Protein AF-A0A343TMR6-F1 (afdb_monomer_lite)

Foldseek 3Di:
DDDPPDDPPDDFWKWKFFAAVPDTDTDDPDDPDPDDDDDPHDDDPPFFAQKWKAKDKDQDLVVLPDPDDPVRTDRGFKMKIKHFQDDAFRWIKMKMKMAGAPFFWWKKKAKDKDQCVVDVQQQQKWKWKFKDFQPDRDPDPPTHTPDTHTSVVVNVVRNLIATPLFAWQAKWFADLVVRWIWGDDPPDTPGQPDVQRKDWGDPPPADIWIKTKPPFDADPSSFTFWIKMATPDDFAFQKKKWWFDQDPPGIDIDIDGDQKGDRIDGTDGADADPPDGGHGGTRMMITIGRGDTGHGNMMMMMMIITGHNDDPPVCSRGMMMMMIGMTTGGPVPDPINHNPND

InterPro domains:
  IPR006311 Twin-arginine translocation pathway, signal sequence [PS51318] (1-31)

Sequence (342 aa):
MSDKGYSRRQILGAIAGVGVTGVTAGFATRAYFHDREIFTGNRFQAGALSLELAGAGVEDEDSVTDFPTESDFENGDTVSVTFPELEPGDEGVFSTAYRLCENPGRVWVRTHLIGAEETELENYLDVRFASRPDCEPRPEGEKDILFEGTLGDFHGTYSGGKLLECRYLGKIEHDEDTGEFYFDDEDEGAVTSQDPPVFEFTPDGEDSVTIELTNVKTNDDREVIEFDYEVTDGPGVCEVTTVGGGDPPGPKRKYYVYEGCRSVDYGLTPPDHDKTDGVYGLSHVEFYACGGCHGCPPGCLDLEWVFDDDPPEELLDDTLELQLEFRAIQCRHQTEPNNPWS

Organism: NCBI:txid2055893

pLDDT: mean 75.55, std 18.07, range [28.02, 97.19]

Structure (mmCIF, N/CA/C/O backbone):
data_AF-A0A343TMR6-F1
#
_entry.id   AF-A0A343TMR6-F1
#
loop_
_atom_site.group_PDB
_atom_site.id
_atom_site.type_symbol
_atom_site.label_atom_id
_atom_site.label_alt_id
_atom_site.label_comp_id
_atom_site.label_asym_id
_atom_site.label_entity_id
_atom_site.label_seq_id
_atom_site.pdbx_PDB_ins_code
_atom_site.Cartn_x
_atom_site.Cartn_y
_atom_site.Cartn_z
_atom_site.occupancy
_atom_site.B_iso_or_equiv
_atom_site.auth_seq_id
_atom_site.auth_comp_id
_atom_site.auth_asym_id
_atom_site.auth_atom_id
_atom_site.pdbx_PDB_model_num
ATOM 1 N N . MET A 1 1 ? -38.681 30.963 21.865 1.00 32.19 1 MET A N 1
ATOM 2 C CA . MET A 1 1 ? -37.397 30.533 22.451 1.00 32.19 1 MET A CA 1
ATOM 3 C C . MET A 1 1 ? -37.542 29.049 22.706 1.00 32.19 1 MET A C 1
ATOM 5 O O . MET A 1 1 ? -38.066 28.680 23.744 1.00 32.19 1 MET A O 1
ATOM 9 N N . SER A 1 2 ? -37.255 28.236 21.687 1.00 33.91 2 SER A N 1
ATOM 10 C CA . SER A 1 2 ? -37.176 26.784 21.846 1.00 33.91 2 SER A CA 1
ATOM 11 C C . SER A 1 2 ? -35.837 26.467 22.485 1.00 33.91 2 SER A C 1
ATOM 13 O O . SER A 1 2 ? -34.816 26.984 22.025 1.00 33.91 2 SER A O 1
ATOM 15 N N . ASP A 1 3 ? -35.872 25.660 23.539 1.00 32.12 3 ASP A N 1
ATOM 16 C CA . ASP A 1 3 ? -34.705 24.984 24.091 1.00 32.12 3 ASP A CA 1
ATOM 17 C C . ASP A 1 3 ? -33.926 24.324 22.951 1.00 32.12 3 ASP A C 1
ATOM 19 O O . ASP A 1 3 ? -34.441 23.446 22.256 1.00 32.12 3 ASP A O 1
ATOM 23 N N . LYS A 1 4 ? -32.678 24.755 22.753 1.00 36.03 4 LYS A N 1
ATOM 24 C CA . LYS A 1 4 ? -31.677 23.916 22.106 1.00 36.03 4 LYS A CA 1
ATOM 25 C C . LYS A 1 4 ? -31.340 22.840 23.130 1.00 36.03 4 LYS A C 1
ATOM 27 O O . LYS A 1 4 ? -30.595 23.102 24.072 1.00 36.03 4 LYS A O 1
ATOM 32 N N . GLY A 1 5 ? -31.958 21.672 22.984 1.00 28.02 5 GLY A N 1
ATOM 33 C CA . GLY A 1 5 ? -31.521 20.473 23.680 1.00 28.02 5 GLY A CA 1
ATOM 34 C C . GLY A 1 5 ? -30.059 20.242 23.322 1.00 28.02 5 GLY A C 1
ATOM 35 O O . GLY A 1 5 ? -29.729 20.033 22.159 1.00 28.02 5 GLY A O 1
ATOM 36 N N . TYR A 1 6 ? -29.181 20.376 24.307 1.00 33.84 6 TYR A N 1
ATOM 37 C CA . TYR A 1 6 ? -27.797 19.957 24.187 1.00 33.84 6 TYR A CA 1
ATOM 38 C C . TYR A 1 6 ? -27.807 18.438 23.991 1.00 33.84 6 TYR A C 1
ATOM 40 O O . TYR A 1 6 ? -28.157 17.709 24.922 1.00 33.84 6 TYR A O 1
ATOM 48 N N . SER A 1 7 ? -27.498 17.981 22.772 1.00 36.06 7 SER A N 1
ATOM 49 C CA . SER A 1 7 ? -27.216 16.569 22.523 1.00 36.06 7 SER A CA 1
ATOM 50 C C . SER A 1 7 ? -25.996 16.172 23.347 1.00 36.06 7 SER A C 1
ATOM 52 O O . SER A 1 7 ? -25.040 16.941 23.496 1.00 36.06 7 SER A O 1
ATOM 54 N N . ARG A 1 8 ? -26.072 14.990 23.944 1.00 34.03 8 ARG A N 1
ATOM 55 C CA . ARG A 1 8 ? -24.996 14.376 24.705 1.00 34.03 8 ARG A CA 1
ATOM 56 C C . ARG A 1 8 ? -23.976 13.862 23.691 1.00 34.03 8 ARG A C 1
ATOM 58 O O . ARG A 1 8 ? -24.078 12.718 23.293 1.00 34.03 8 ARG A O 1
ATOM 65 N N . ARG A 1 9 ? -23.012 14.688 23.276 1.00 43.28 9 ARG A N 1
ATOM 66 C CA . ARG A 1 9 ? -21.801 14.174 22.616 1.00 43.28 9 ARG A CA 1
ATOM 67 C C . ARG A 1 9 ? -21.020 13.375 23.654 1.00 43.28 9 ARG A C 1
ATOM 69 O O . ARG A 1 9 ? -20.301 13.946 24.474 1.00 43.28 9 ARG A O 1
ATOM 76 N N . GLN A 1 10 ? -21.309 12.082 23.715 1.00 36.88 10 GLN A N 1
ATOM 77 C CA . GLN A 1 10 ? -20.518 11.094 24.422 1.00 36.88 10 GLN A CA 1
ATOM 78 C C . GLN A 1 10 ? -19.657 10.417 23.362 1.00 36.88 10 GLN A C 1
ATOM 80 O O . GLN A 1 10 ? -20.176 9.916 22.382 1.00 36.88 10 GLN A O 1
ATOM 85 N N . ILE A 1 11 ? -18.353 10.504 23.590 1.00 40.31 11 ILE A N 1
ATOM 86 C CA . ILE A 1 11 ? -17.248 9.874 22.872 1.00 40.31 11 ILE A CA 1
ATOM 87 C C . ILE A 1 11 ? -17.615 8.454 22.411 1.00 40.31 11 ILE A C 1
ATOM 89 O O . ILE A 1 11 ? -17.791 7.581 23.264 1.00 40.31 11 ILE A O 1
ATOM 93 N N . LEU A 1 12 ? -17.663 8.242 21.098 1.00 47.50 12 LEU A N 1
ATOM 94 C CA . LEU A 1 12 ? -17.618 6.944 20.428 1.00 47.50 12 LEU A CA 1
ATOM 95 C C . LEU A 1 12 ? -16.676 7.124 19.236 1.00 47.50 12 LEU A C 1
ATOM 97 O O . LEU A 1 12 ? -16.988 7.805 18.274 1.00 47.50 12 LEU A O 1
ATOM 101 N N . GLY A 1 13 ? -15.453 6.632 19.384 1.00 50.34 13 GLY A N 1
ATOM 102 C CA . GLY A 1 13 ? -14.424 6.655 18.352 1.00 50.34 13 GLY A CA 1
ATOM 103 C C . GLY A 1 13 ? -13.716 5.313 18.395 1.00 50.34 13 GLY A C 1
ATOM 104 O O . GLY A 1 13 ? -13.587 4.729 19.479 1.00 50.34 13 GLY A O 1
ATOM 105 N N . ALA A 1 14 ? -13.320 4.809 17.228 1.00 49.97 14 ALA A N 1
ATOM 106 C CA . ALA A 1 14 ? -12.788 3.465 17.071 1.00 49.97 14 ALA A CA 1
ATOM 107 C C . ALA A 1 14 ? -11.724 3.115 18.134 1.00 49.97 14 ALA A C 1
ATOM 109 O O . ALA A 1 14 ? -10.829 3.909 18.441 1.00 49.97 14 ALA A O 1
ATOM 110 N N . ILE A 1 15 ? -11.839 1.926 18.734 1.00 62.25 15 ILE A N 1
ATOM 111 C CA . ILE A 1 15 ? -10.938 1.472 19.803 1.00 62.25 15 ILE A CA 1
ATOM 112 C C . ILE A 1 15 ? -9.792 0.691 19.180 1.00 62.25 15 ILE A C 1
ATOM 114 O O . ILE A 1 15 ? -10.033 -0.276 18.461 1.00 62.25 15 ILE A O 1
ATOM 118 N N . ALA A 1 16 ? -8.557 1.067 19.518 1.00 61.06 16 ALA A N 1
ATOM 119 C CA . ALA A 1 16 ? -7.367 0.383 19.042 1.00 61.06 16 ALA A CA 1
ATOM 120 C C . ALA A 1 16 ? -6.672 -0.477 20.109 1.00 61.06 16 ALA A C 1
ATOM 122 O O . ALA A 1 16 ? -6.691 -0.165 21.305 1.00 61.06 16 ALA A O 1
ATOM 123 N N . GLY A 1 17 ? -6.014 -1.549 19.672 1.00 64.62 17 GLY A N 1
ATOM 124 C CA . GLY A 1 17 ? -5.153 -2.381 20.515 1.00 64.62 17 GLY A CA 1
ATOM 125 C C . GLY A 1 17 ? -4.048 -3.066 19.717 1.00 64.62 17 GLY A C 1
ATOM 126 O O . GLY A 1 17 ? -4.233 -3.369 18.542 1.00 64.62 17 GLY A O 1
ATOM 127 N N . VAL A 1 18 ? -2.909 -3.326 20.363 1.00 63.00 18 VAL A N 1
ATOM 128 C CA . VAL A 1 18 ? -1.780 -4.088 19.802 1.00 63.00 18 VAL A CA 1
ATOM 129 C C . VAL A 1 18 ? -1.741 -5.462 20.474 1.00 63.00 18 VAL A C 1
ATOM 131 O O . VAL A 1 18 ? -2.013 -5.596 21.667 1.00 63.00 18 VAL A O 1
ATOM 134 N N . GLY A 1 19 ? -1.432 -6.511 19.719 1.00 65.81 19 GLY A N 1
ATOM 135 C CA . GLY A 1 19 ? -1.409 -7.870 20.242 1.00 65.81 19 GLY A CA 1
ATOM 136 C C . GLY A 1 19 ? -0.646 -8.863 19.376 1.00 65.81 19 GLY A C 1
ATOM 137 O O . GLY A 1 19 ? 0.101 -8.503 18.465 1.00 65.81 19 GLY A O 1
ATOM 138 N N . VAL A 1 20 ? -0.844 -10.138 19.706 1.00 63.00 20 VAL A N 1
ATOM 139 C CA . VAL A 1 20 ? -0.352 -11.288 18.937 1.00 63.00 20 VAL A CA 1
ATOM 140 C C . VAL A 1 20 ? -1.558 -11.960 18.295 1.00 63.00 20 VAL A C 1
ATOM 142 O O . VAL A 1 20 ? -2.606 -12.031 18.933 1.00 63.00 20 VAL A O 1
ATOM 145 N N . THR A 1 21 ? -1.418 -12.498 17.086 1.00 62.72 21 THR A N 1
ATOM 146 C CA . THR A 1 21 ? -2.483 -13.162 16.317 1.00 62.72 21 THR A CA 1
ATOM 147 C C . THR A 1 21 ? -3.436 -13.984 17.213 1.00 62.72 21 THR A C 1
ATOM 149 O O . THR A 1 21 ? -3.052 -15.007 17.791 1.00 62.72 21 THR A O 1
ATOM 152 N N . GLY A 1 22 ? -4.694 -13.537 17.333 1.00 48.44 22 GLY A N 1
ATOM 153 C CA . GLY A 1 22 ? -5.757 -14.184 18.122 1.00 48.44 22 GLY A CA 1
ATOM 154 C C . GLY A 1 22 ? -5.859 -13.793 19.608 1.00 48.44 22 GLY A C 1
ATOM 155 O O . GLY A 1 22 ? -6.740 -14.304 20.300 1.00 48.44 22 GLY A O 1
ATOM 156 N N . VAL A 1 23 ? -4.993 -12.908 20.112 1.00 52.94 23 VAL A N 1
ATOM 157 C CA . VAL A 1 23 ? -5.057 -12.313 21.458 1.00 52.94 23 VAL A CA 1
ATOM 158 C C . VAL A 1 23 ? -4.772 -10.813 21.362 1.00 52.94 23 VAL A C 1
ATOM 160 O O . VAL A 1 23 ? -3.624 -10.393 21.217 1.00 52.94 23 VAL A O 1
ATOM 163 N N . THR A 1 24 ? -5.819 -10.003 21.492 1.00 47.84 24 THR A N 1
ATOM 164 C CA . THR A 1 24 ? -5.743 -8.539 21.500 1.00 47.84 24 THR A CA 1
ATOM 165 C C . THR A 1 24 ? -5.814 -8.035 22.945 1.00 47.84 24 THR A C 1
ATOM 167 O O . THR A 1 24 ? -6.766 -8.317 23.676 1.00 47.84 24 THR A O 1
ATOM 170 N N . ALA A 1 25 ? -4.776 -7.331 23.401 1.00 49.81 25 ALA A N 1
ATOM 171 C CA . ALA A 1 25 ? -4.785 -6.630 24.683 1.00 49.81 25 ALA A CA 1
ATOM 172 C C . ALA A 1 25 ? -5.156 -5.166 24.399 1.00 49.81 25 ALA A C 1
ATOM 174 O O . ALA A 1 25 ? -4.381 -4.425 23.806 1.00 49.81 25 ALA A O 1
ATOM 175 N N . GLY A 1 26 ? -6.390 -4.765 24.711 1.00 41.44 26 GLY A N 1
ATOM 176 C CA . GLY A 1 26 ? -6.894 -3.441 24.321 1.00 41.44 26 GLY A CA 1
ATOM 177 C C . GLY A 1 26 ? -6.372 -2.308 25.202 1.00 41.44 26 GLY A C 1
ATOM 178 O O . GLY A 1 26 ? -6.266 -2.526 26.404 1.00 41.44 26 GLY A O 1
ATOM 179 N N . PHE A 1 27 ? -6.178 -1.095 24.647 1.00 44.91 27 PHE A N 1
ATOM 180 C CA . PHE A 1 27 ? -6.175 0.146 25.442 1.00 44.91 27 PHE A CA 1
ATOM 181 C C . PHE A 1 27 ? -6.670 1.416 24.704 1.00 44.91 27 PHE A C 1
ATOM 183 O O . PHE A 1 27 ? -5.980 2.013 23.891 1.00 44.91 27 PHE A O 1
ATOM 190 N N . ALA A 1 28 ? -7.864 1.842 25.146 1.00 38.41 28 ALA A N 1
ATOM 191 C CA . ALA A 1 28 ? -8.377 3.181 25.483 1.00 38.41 28 ALA A CA 1
ATOM 192 C C . ALA A 1 28 ? -8.239 4.393 24.534 1.00 38.41 28 ALA A C 1
ATOM 194 O O . ALA A 1 28 ? -7.158 4.938 24.324 1.00 38.41 28 ALA A O 1
ATOM 195 N N . THR A 1 29 ? -9.397 5.001 24.237 1.00 44.03 29 THR A N 1
ATOM 196 C CA . THR A 1 29 ? -9.556 6.444 23.992 1.00 44.03 29 THR A CA 1
ATOM 197 C C . THR A 1 29 ? -8.939 7.217 25.164 1.00 44.03 29 THR A C 1
ATOM 199 O O . THR A 1 29 ? -9.527 7.327 26.240 1.00 44.03 29 THR A O 1
ATOM 202 N N . ARG A 1 30 ? -7.693 7.673 24.991 1.00 36.38 30 ARG A N 1
ATOM 203 C CA . ARG A 1 30 ? -6.900 8.436 25.971 1.00 36.38 30 ARG A CA 1
ATOM 204 C C . ARG A 1 30 ? -7.021 7.935 27.416 1.00 36.38 30 ARG A C 1
ATOM 206 O O . ARG A 1 30 ? -7.510 8.644 28.298 1.00 36.38 30 ARG A O 1
ATOM 213 N N . ALA A 1 31 ? -6.476 6.758 27.701 1.00 28.53 31 ALA A N 1
ATOM 214 C CA . ALA A 1 31 ? -6.085 6.437 29.068 1.00 28.53 31 ALA A CA 1
ATOM 215 C C . ALA A 1 31 ? -4.702 5.787 29.093 1.00 28.53 31 ALA A C 1
ATOM 217 O O . ALA A 1 31 ? -4.529 4.616 28.777 1.00 28.53 31 ALA A O 1
ATOM 218 N N . TYR A 1 32 ? -3.722 6.597 29.486 1.00 35.91 32 TYR A N 1
ATOM 219 C CA . TYR A 1 32 ? -2.345 6.207 29.758 1.00 35.91 32 TYR A CA 1
ATOM 220 C C . TYR A 1 32 ? -2.331 5.226 30.945 1.00 35.91 32 TYR A C 1
ATOM 222 O O . TYR A 1 32 ? -2.306 5.643 32.107 1.00 35.91 32 TYR A O 1
ATOM 230 N N . PHE A 1 33 ? -2.407 3.922 30.673 1.00 29.12 33 PHE A N 1
ATOM 231 C CA . PHE A 1 33 ? -2.280 2.878 31.687 1.00 29.12 33 PHE A CA 1
ATOM 232 C C . PHE A 1 33 ? -0.949 2.150 31.506 1.00 29.12 33 PHE A C 1
ATOM 234 O O . PHE A 1 33 ? -0.751 1.348 30.608 1.00 29.12 33 PHE A O 1
ATOM 241 N N . HIS A 1 34 ? -0.024 2.476 32.405 1.00 32.41 34 HIS A N 1
ATOM 242 C CA . HIS A 1 34 ? 1.360 2.012 32.477 1.00 32.41 34 HIS A CA 1
ATOM 243 C C . HIS A 1 34 ? 1.485 0.588 33.079 1.00 32.41 34 HIS A C 1
ATOM 245 O O . HIS A 1 34 ? 2.443 0.289 33.800 1.00 32.41 34 HIS A O 1
ATOM 251 N N . ASP A 1 35 ? 0.539 -0.313 32.828 1.00 29.33 35 ASP A N 1
ATOM 252 C CA . ASP A 1 35 ? 0.632 -1.670 33.369 1.00 29.33 35 ASP A CA 1
ATOM 253 C C . ASP A 1 35 ? 1.198 -2.628 32.316 1.00 29.33 35 ASP A C 1
ATOM 255 O O . ASP A 1 35 ? 0.522 -3.090 31.407 1.00 29.33 35 ASP A O 1
ATOM 259 N N . ARG A 1 36 ? 2.502 -2.891 32.474 1.00 36.75 36 ARG A N 1
ATOM 260 C CA . ARG A 1 36 ? 3.304 -3.856 31.714 1.00 36.75 36 ARG A CA 1
ATOM 261 C C . ARG A 1 36 ? 2.701 -5.257 31.800 1.00 36.75 36 ARG A C 1
ATOM 263 O O . ARG A 1 36 ? 2.940 -5.961 32.784 1.00 36.75 36 ARG A O 1
ATOM 270 N N . GLU A 1 37 ? 2.067 -5.707 30.733 1.00 31.28 37 GLU A N 1
ATOM 271 C CA . GLU A 1 37 ? 1.841 -7.128 30.487 1.00 31.28 37 GLU A CA 1
ATOM 272 C C . GLU A 1 37 ? 2.884 -7.604 29.461 1.00 31.28 37 GLU A C 1
ATOM 274 O O . GLU A 1 37 ? 2.770 -7.401 28.259 1.00 31.28 37 GLU A O 1
ATOM 279 N N . ILE A 1 38 ? 3.975 -8.208 29.948 1.00 32.75 38 ILE A N 1
ATOM 280 C CA . ILE A 1 38 ? 4.996 -8.811 29.080 1.00 32.75 38 ILE A CA 1
ATOM 281 C C . ILE A 1 38 ? 4.419 -10.112 28.518 1.00 32.75 38 ILE A C 1
ATOM 283 O O . ILE A 1 38 ? 4.497 -11.160 29.167 1.00 32.75 38 ILE A O 1
ATOM 287 N N . PHE A 1 39 ? 3.896 -10.069 27.296 1.00 34.69 39 PHE A N 1
ATOM 288 C CA . PHE A 1 39 ? 3.600 -11.276 26.535 1.00 34.69 39 PHE A CA 1
ATOM 289 C C . PHE A 1 39 ? 4.781 -11.637 25.634 1.00 34.69 39 PHE A C 1
ATOM 291 O O . PHE A 1 39 ? 5.339 -10.827 24.901 1.00 34.69 39 PHE A O 1
ATOM 298 N N . THR A 1 40 ? 5.212 -12.894 25.728 1.00 33.81 40 THR A N 1
ATOM 299 C CA . THR A 1 40 ? 6.280 -13.450 24.892 1.00 33.81 40 THR A CA 1
ATOM 300 C C . THR A 1 40 ? 5.643 -14.054 23.648 1.00 33.81 40 THR A C 1
ATOM 302 O O . THR A 1 40 ? 5.178 -15.191 23.672 1.00 33.81 40 THR A O 1
ATOM 305 N N . GLY A 1 41 ? 5.597 -13.270 22.572 1.00 35.72 41 GLY A N 1
ATOM 306 C CA . GLY A 1 41 ? 4.836 -13.588 21.366 1.00 35.72 41 GLY A CA 1
ATOM 307 C C . GLY A 1 41 ? 5.595 -13.419 20.056 1.00 35.72 41 GLY A C 1
ATOM 308 O O . GLY A 1 41 ? 5.027 -12.930 19.104 1.00 35.72 41 GLY A O 1
ATOM 309 N N . ASN A 1 42 ? 6.859 -13.834 19.989 1.00 33.28 42 ASN A N 1
ATOM 310 C CA . ASN A 1 42 ? 7.536 -14.131 18.723 1.00 33.28 42 ASN A CA 1
ATOM 311 C C . ASN A 1 42 ? 8.367 -15.396 18.940 1.00 33.28 42 ASN A C 1
ATOM 313 O O . ASN A 1 42 ? 9.577 -15.375 19.172 1.00 33.28 42 ASN A O 1
ATOM 317 N N . ARG A 1 43 ? 7.698 -16.554 18.997 1.00 33.53 43 ARG A N 1
ATOM 318 C CA . ARG A 1 43 ? 8.414 -17.828 19.085 1.00 33.53 43 ARG A CA 1
ATOM 319 C C . ARG A 1 43 ? 9.015 -18.096 17.717 1.00 33.53 43 ARG A C 1
ATOM 321 O O . ARG A 1 43 ? 8.291 -18.551 16.846 1.00 33.53 43 ARG A O 1
ATOM 328 N N . PHE A 1 44 ? 10.322 -17.853 17.591 1.00 37.28 44 PHE A N 1
ATOM 329 C CA . PHE A 1 44 ? 11.200 -18.193 16.467 1.00 37.28 44 PHE A CA 1
ATOM 330 C C . PHE A 1 44 ? 10.690 -19.377 15.626 1.00 37.28 44 PHE A C 1
ATOM 332 O O . PHE A 1 44 ? 11.097 -20.528 15.812 1.00 37.28 44 PHE A O 1
ATOM 339 N N . GLN A 1 45 ? 9.809 -19.092 14.673 1.00 35.28 45 GLN A N 1
ATOM 340 C CA . GLN A 1 45 ? 9.734 -19.847 13.443 1.00 35.28 45 GLN A CA 1
ATOM 341 C C . GLN A 1 45 ? 10.896 -19.311 12.616 1.00 35.28 45 GLN A C 1
ATOM 343 O O . GLN A 1 45 ? 11.097 -18.098 12.560 1.00 35.28 45 GLN A O 1
ATOM 348 N N . ALA A 1 46 ? 11.741 -20.192 12.086 1.00 34.81 46 ALA A N 1
ATOM 349 C CA . ALA A 1 46 ? 12.912 -19.771 11.327 1.00 34.81 46 ALA A CA 1
ATOM 350 C C . ALA A 1 46 ? 12.473 -18.811 10.203 1.00 34.81 46 ALA A C 1
ATOM 352 O O . ALA A 1 46 ? 11.869 -19.261 9.236 1.00 34.81 46 ALA A O 1
ATOM 353 N N . GLY A 1 47 ? 12.726 -17.507 10.372 1.00 45.09 47 GLY A N 1
ATOM 354 C CA . GLY A 1 47 ? 12.343 -16.463 9.414 1.00 45.09 47 GLY A CA 1
ATOM 355 C C . GLY A 1 47 ? 11.557 -15.264 9.968 1.00 45.09 47 GLY A C 1
ATOM 356 O O . GLY A 1 47 ? 11.656 -14.209 9.353 1.00 45.09 47 GLY A O 1
ATOM 357 N N . ALA A 1 48 ? 10.845 -15.378 11.099 1.00 51.31 48 ALA A N 1
ATOM 358 C CA . ALA A 1 48 ? 10.074 -14.264 11.681 1.00 51.31 48 ALA A CA 1
ATOM 359 C C . ALA A 1 48 ? 10.950 -13.361 12.575 1.00 51.31 48 ALA A C 1
ATOM 361 O O . ALA A 1 48 ? 11.715 -13.867 13.404 1.00 51.31 48 ALA A O 1
ATOM 362 N N . LEU A 1 49 ? 10.859 -12.041 12.384 1.00 58.31 49 LEU A N 1
ATOM 363 C CA . LEU A 1 49 ? 11.606 -11.022 13.135 1.00 58.31 49 LEU A CA 1
ATOM 364 C C . LEU A 1 49 ? 10.798 -10.448 14.307 1.00 58.31 49 LEU A C 1
ATOM 366 O O . LEU A 1 49 ? 9.571 -10.471 14.280 1.00 58.31 49 LEU A O 1
ATOM 370 N N . SER A 1 50 ? 11.495 -9.910 15.318 1.00 66.44 50 SER A N 1
ATOM 371 C CA . SER A 1 50 ? 10.861 -9.150 16.402 1.00 66.44 50 SER A CA 1
ATOM 372 C C . SER A 1 50 ? 10.313 -7.842 15.837 1.00 66.44 50 SER A C 1
ATOM 374 O O . SER A 1 50 ? 11.078 -6.908 15.596 1.00 66.44 50 SER A O 1
ATOM 376 N N . LEU A 1 51 ? 9.011 -7.826 15.566 1.00 77.50 51 LEU A N 1
ATOM 377 C CA . LEU A 1 51 ? 8.279 -6.640 15.155 1.00 77.50 51 LEU A CA 1
ATOM 378 C C . LEU A 1 51 ? 7.758 -5.922 16.394 1.00 77.50 51 LEU A C 1
ATOM 380 O O . LEU A 1 51 ? 7.145 -6.534 17.272 1.00 77.50 51 LEU A O 1
ATOM 384 N N . GLU A 1 52 ? 8.040 -4.630 16.454 1.00 78.12 52 GLU A N 1
ATOM 385 C CA . GLU A 1 52 ? 7.525 -3.753 17.488 1.00 78.12 52 GLU A CA 1
ATOM 386 C C . GLU A 1 52 ? 6.478 -2.829 16.877 1.00 78.12 52 GLU A C 1
ATOM 388 O O . GLU A 1 52 ? 6.734 -2.194 15.850 1.00 78.12 52 GLU A O 1
ATOM 393 N N . LEU A 1 53 ? 5.318 -2.757 17.521 1.00 77.94 53 LEU A N 1
ATOM 394 C CA . LEU A 1 53 ? 4.160 -1.999 17.078 1.00 77.94 53 LEU A CA 1
ATOM 395 C C . LEU A 1 53 ? 3.741 -1.001 18.155 1.00 77.94 53 LEU A C 1
ATOM 397 O O . LEU A 1 53 ? 3.874 -1.263 19.351 1.00 77.94 53 LEU A O 1
ATOM 401 N N . ALA A 1 54 ? 3.203 0.126 17.714 1.00 73.31 54 ALA A N 1
ATOM 402 C CA . ALA A 1 54 ? 2.495 1.087 18.546 1.00 73.31 54 ALA A CA 1
ATOM 403 C C . ALA A 1 54 ? 1.231 1.540 17.806 1.00 73.31 54 ALA A C 1
ATOM 405 O O . ALA A 1 54 ? 1.193 1.518 16.574 1.00 73.31 54 ALA A O 1
ATOM 406 N N . GLY A 1 55 ? 0.188 1.938 18.531 1.00 67.44 55 GLY A N 1
ATOM 407 C CA . GLY A 1 55 ? -1.077 2.361 17.931 1.00 67.44 55 GLY A CA 1
ATOM 408 C C . GLY A 1 55 ? -1.769 3.440 18.751 1.00 67.44 55 GLY A C 1
ATOM 409 O O . GLY A 1 55 ? -1.699 3.427 19.978 1.00 67.44 55 GLY A O 1
ATOM 410 N N . ALA A 1 56 ? -2.446 4.360 18.072 1.00 66.38 56 ALA A N 1
ATOM 411 C CA . ALA A 1 56 ? -3.270 5.392 18.684 1.00 66.38 56 ALA A CA 1
ATOM 412 C C . ALA A 1 56 ? -4.502 5.669 17.812 1.00 66.38 56 ALA A C 1
ATOM 414 O O . ALA A 1 56 ? -4.380 5.885 16.610 1.00 66.38 56 ALA A O 1
ATOM 415 N N . GLY A 1 57 ? -5.686 5.676 18.429 1.00 59.34 57 GLY A N 1
ATOM 416 C CA . GLY A 1 57 ? -6.920 6.174 17.815 1.00 59.34 57 GLY A CA 1
ATOM 417 C C . GLY A 1 57 ? -7.240 7.576 18.328 1.00 59.34 57 GLY A C 1
ATOM 418 O O . GLY A 1 57 ? -7.175 7.820 19.540 1.00 59.34 57 GLY A O 1
ATOM 419 N N . VAL A 1 58 ? -7.574 8.497 17.428 1.00 61.66 58 VAL A N 1
ATOM 420 C CA . VAL A 1 58 ? -7.975 9.870 17.761 1.00 61.66 58 VAL A CA 1
ATOM 421 C C . VAL A 1 58 ? -9.174 10.317 16.926 1.00 61.66 58 VAL A C 1
ATOM 423 O O . VAL A 1 58 ? -9.465 9.751 15.878 1.00 61.66 58 VAL A O 1
ATOM 426 N N . GLU A 1 59 ? -9.871 11.339 17.424 1.00 56.84 59 GLU A N 1
ATOM 427 C CA . GLU A 1 59 ? -11.054 11.921 16.772 1.00 56.84 59 GLU A CA 1
ATOM 428 C C . GLU A 1 59 ? -10.692 12.755 15.528 1.00 56.84 59 GLU A C 1
ATOM 430 O O . GLU A 1 59 ? -11.514 12.888 14.639 1.00 56.84 59 GLU A O 1
ATOM 435 N N . ASP A 1 60 ? -9.485 13.327 15.468 1.00 57.50 60 ASP A N 1
ATOM 436 C CA . ASP A 1 60 ? -9.057 14.259 14.414 1.00 57.50 60 ASP A CA 1
ATOM 437 C C . ASP A 1 60 ? -7.570 14.027 14.091 1.00 57.50 60 ASP A C 1
ATOM 439 O O . ASP A 1 60 ? -6.774 13.803 15.011 1.00 57.50 60 ASP A O 1
ATOM 443 N N . GLU A 1 61 ? -7.184 14.097 12.815 1.00 53.34 61 GLU A N 1
ATOM 444 C CA . GLU A 1 61 ? -5.790 14.021 12.354 1.00 53.34 61 GLU A CA 1
ATOM 445 C C . GLU A 1 61 ? -4.892 15.040 13.075 1.00 53.34 61 GLU A C 1
ATOM 447 O O . GLU A 1 61 ? -3.798 14.693 13.528 1.00 53.34 61 GLU A O 1
ATOM 452 N N . ASP A 1 62 ? -5.391 16.260 13.301 1.00 53.72 62 ASP A N 1
ATOM 453 C CA . ASP A 1 62 ? -4.691 17.321 14.039 1.00 53.72 62 ASP A CA 1
ATOM 454 C C . ASP A 1 62 ? -4.485 16.969 15.524 1.00 53.72 62 ASP A C 1
ATOM 456 O O . ASP A 1 62 ? -3.773 17.667 16.253 1.00 53.72 62 ASP A O 1
ATOM 460 N N . SER A 1 63 ? -5.114 15.892 16.008 1.00 51.69 63 SER A N 1
ATOM 461 C CA . SER A 1 63 ? -4.904 15.327 17.343 1.00 51.69 63 SER A CA 1
ATOM 462 C C . SER A 1 63 ? -3.873 14.193 17.372 1.00 51.69 63 SER A C 1
ATOM 464 O O . SER A 1 63 ? -3.478 13.790 18.475 1.00 51.69 63 SER A O 1
ATOM 466 N N . VAL A 1 64 ? -3.376 13.724 16.217 1.00 54.22 64 VAL A N 1
ATOM 467 C CA . VAL A 1 64 ? -2.207 12.829 16.086 1.00 54.22 64 VAL A CA 1
ATOM 468 C C . VAL A 1 64 ? -0.918 13.645 16.278 1.00 54.22 64 VAL A C 1
ATOM 470 O O . VAL A 1 64 ? -0.047 13.728 15.420 1.00 54.22 64 VAL A O 1
ATOM 473 N N . THR A 1 65 ? -0.786 14.322 17.419 1.00 47.56 65 THR A N 1
ATOM 474 C CA . THR A 1 65 ? 0.380 15.185 17.704 1.00 47.56 65 THR A CA 1
ATOM 475 C C . THR A 1 65 ? 1.431 14.515 18.580 1.00 47.56 65 THR A C 1
ATOM 477 O O . THR A 1 65 ? 2.501 15.085 18.782 1.00 47.56 65 THR A O 1
ATOM 480 N N . ASP A 1 66 ? 1.120 13.343 19.139 1.00 53.91 66 ASP A N 1
ATOM 481 C CA . ASP A 1 66 ? 1.990 12.607 20.061 1.00 53.91 66 ASP A CA 1
ATOM 482 C C . ASP A 1 66 ? 2.315 11.246 19.435 1.00 53.91 66 ASP A C 1
ATOM 484 O O . ASP A 1 66 ? 1.609 10.254 19.612 1.00 53.91 66 ASP A O 1
ATOM 488 N N . PHE A 1 67 ? 3.349 11.247 18.596 1.00 59.19 67 PHE A N 1
ATOM 489 C CA . PHE A 1 67 ? 3.892 10.038 17.987 1.00 59.19 67 PHE A CA 1
ATOM 490 C C . PHE A 1 67 ? 4.444 9.095 19.055 1.00 59.19 67 PHE A C 1
ATOM 492 O O . PHE A 1 67 ? 4.930 9.570 20.086 1.00 59.19 67 PHE A O 1
ATOM 499 N N . PRO A 1 68 ? 4.423 7.772 18.812 1.00 60.50 68 PRO A N 1
ATOM 500 C CA . PRO A 1 68 ? 4.894 6.818 19.796 1.00 60.50 68 PRO A CA 1
ATOM 501 C C . PRO A 1 68 ? 6.358 7.094 20.141 1.00 60.50 68 PRO A C 1
ATOM 503 O O . PRO A 1 68 ? 7.258 7.075 19.299 1.00 60.50 68 PRO A O 1
ATOM 506 N N . THR A 1 69 ? 6.590 7.370 21.415 1.00 62.97 69 THR A N 1
ATOM 507 C CA . THR A 1 69 ? 7.913 7.405 22.020 1.00 62.97 69 THR A CA 1
ATOM 508 C C . THR A 1 69 ? 8.460 5.983 22.135 1.00 62.97 69 THR A C 1
ATOM 510 O O . THR A 1 69 ? 7.723 5.005 22.035 1.00 62.97 69 THR A O 1
ATOM 513 N N . GLU A 1 70 ? 9.767 5.823 22.380 1.00 64.12 70 GLU A N 1
ATOM 514 C CA . GLU A 1 70 ? 10.372 4.483 22.487 1.00 64.12 70 GLU A CA 1
ATOM 515 C C . GLU A 1 70 ? 9.672 3.553 23.492 1.00 64.12 70 GLU A C 1
ATOM 517 O O . GLU A 1 70 ? 9.779 2.338 23.346 1.00 64.12 70 GLU A O 1
ATOM 522 N N . SER A 1 71 ? 8.990 4.102 24.504 1.00 67.31 71 SER A N 1
ATOM 523 C CA . SER A 1 71 ? 8.246 3.330 25.504 1.00 67.31 71 SER A CA 1
ATOM 524 C C . SER A 1 71 ? 6.877 2.831 25.048 1.00 67.31 71 SER A C 1
ATOM 526 O O . SER A 1 71 ? 6.328 1.978 25.737 1.00 67.31 71 SER A O 1
ATOM 528 N N . ASP A 1 72 ? 6.343 3.347 23.940 1.00 70.00 72 ASP A N 1
ATOM 529 C CA . ASP A 1 72 ? 5.016 2.991 23.420 1.00 70.00 72 ASP A CA 1
ATOM 530 C C . ASP A 1 72 ? 5.066 1.779 22.476 1.00 70.00 72 ASP A C 1
ATOM 532 O O . ASP A 1 72 ? 4.037 1.197 22.147 1.00 70.00 72 ASP A O 1
ATOM 536 N N . PHE A 1 73 ? 6.269 1.392 22.042 1.00 72.38 73 PHE A N 1
ATOM 537 C CA . PHE A 1 73 ? 6.490 0.234 21.187 1.00 72.38 73 PHE A CA 1
ATOM 538 C C . PHE A 1 73 ? 6.495 -1.063 21.994 1.00 72.38 73 PHE A C 1
ATOM 540 O O . PHE A 1 73 ? 7.308 -1.256 22.904 1.00 72.38 73 PHE A O 1
ATOM 547 N N . GLU A 1 74 ? 5.629 -1.989 21.597 1.00 75.75 74 GLU A N 1
ATOM 548 C CA . GLU A 1 74 ? 5.520 -3.320 22.184 1.00 75.75 74 GLU A CA 1
ATOM 549 C C . GLU A 1 74 ? 5.720 -4.404 21.126 1.00 75.75 74 GLU A C 1
ATOM 551 O O . GLU A 1 74 ? 5.447 -4.206 19.946 1.00 75.75 74 GLU A O 1
ATOM 556 N N . ASN A 1 75 ? 6.201 -5.579 21.540 1.00 75.19 75 ASN A N 1
ATOM 557 C CA . ASN A 1 75 ? 6.305 -6.704 20.614 1.00 75.19 75 ASN A CA 1
ATOM 558 C C . ASN A 1 75 ? 4.906 -7.224 20.289 1.00 75.19 75 ASN A C 1
ATOM 560 O O . ASN A 1 75 ? 4.219 -7.743 21.169 1.00 75.19 75 ASN A O 1
ATOM 564 N N . GLY A 1 76 ? 4.534 -7.134 19.020 1.00 75.25 76 GLY A N 1
ATOM 565 C CA . GLY A 1 76 ? 3.233 -7.537 18.517 1.00 75.25 76 GLY A CA 1
ATOM 566 C C . GLY A 1 76 ? 3.294 -7.776 17.018 1.00 75.25 76 GLY A C 1
ATOM 567 O O . GLY A 1 76 ? 4.227 -7.351 16.338 1.00 75.25 76 GLY A O 1
ATOM 568 N N . ASP A 1 77 ? 2.301 -8.490 16.514 1.00 83.12 77 ASP A N 1
ATOM 569 C CA . ASP A 1 77 ? 2.139 -8.766 15.088 1.00 83.12 77 ASP A CA 1
ATOM 570 C C . ASP A 1 77 ? 0.740 -8.394 14.597 1.00 83.12 77 ASP A C 1
ATOM 572 O O . ASP A 1 77 ? 0.440 -8.589 13.433 1.00 83.12 77 ASP A O 1
ATOM 576 N N . THR A 1 78 ? -0.135 -7.887 15.465 1.00 83.81 78 THR A N 1
ATOM 577 C CA . THR A 1 78 ? -1.517 -7.577 15.110 1.00 83.81 78 THR A CA 1
ATOM 578 C C . THR A 1 78 ? -1.943 -6.273 15.760 1.00 83.81 78 THR A C 1
ATOM 580 O O . THR A 1 78 ? -1.666 -6.037 16.937 1.00 83.81 78 THR A O 1
ATOM 583 N N . VAL A 1 79 ? -2.653 -5.451 14.999 1.00 83.62 79 VAL A N 1
ATOM 584 C CA . VAL A 1 79 ? -3.318 -4.239 15.470 1.00 83.62 79 VAL A CA 1
ATOM 585 C C . VAL A 1 79 ? -4.803 -4.363 15.178 1.00 83.62 79 VAL A C 1
ATOM 587 O O . VAL A 1 79 ? -5.169 -4.614 14.038 1.00 83.62 79 VAL A O 1
ATOM 590 N N . SER A 1 80 ? -5.652 -4.183 16.181 1.00 82.69 80 SER A N 1
ATOM 591 C CA . SER A 1 80 ? -7.108 -4.226 16.017 1.00 82.69 80 SER A CA 1
ATOM 592 C C . SER A 1 80 ? -7.707 -2.839 16.126 1.00 82.69 80 SER A C 1
ATOM 594 O O . SER A 1 80 ? -7.305 -2.082 17.004 1.00 82.69 80 SER A O 1
ATOM 596 N N . VAL A 1 81 ? -8.700 -2.557 15.289 1.00 83.50 81 VAL A N 1
ATOM 597 C CA . VAL A 1 81 ? -9.536 -1.358 15.292 1.00 83.50 81 VAL A CA 1
ATOM 598 C C . VAL A 1 81 ? -10.991 -1.811 15.354 1.00 83.50 81 VAL A C 1
ATOM 600 O O . VAL A 1 81 ? -11.479 -2.464 14.435 1.00 83.50 81 VAL A O 1
ATOM 603 N N . THR A 1 82 ? -11.682 -1.505 16.448 1.00 84.56 82 THR A N 1
ATOM 604 C CA . THR A 1 82 ? -13.104 -1.828 16.624 1.00 84.56 82 THR A CA 1
ATOM 605 C C . THR A 1 82 ? -13.958 -0.599 16.351 1.00 84.56 82 THR A C 1
ATOM 607 O O . THR A 1 82 ? -13.670 0.466 16.893 1.00 84.56 82 THR A O 1
ATOM 610 N N . PHE A 1 83 ? -15.042 -0.782 15.602 1.00 83.31 83 PHE A N 1
ATOM 611 C CA . PHE A 1 83 ? -16.050 0.218 15.261 1.00 83.31 83 PHE A CA 1
ATOM 612 C C . PHE A 1 83 ? -17.384 -0.131 15.948 1.00 83.31 83 PHE A C 1
ATOM 614 O O . PHE A 1 83 ? -18.170 -0.891 15.380 1.00 83.31 83 PHE A O 1
ATOM 621 N N . PRO A 1 84 ? -17.618 0.314 17.198 1.00 78.50 84 PRO A N 1
ATOM 622 C CA . PRO A 1 84 ? -18.865 0.043 17.908 1.00 78.50 84 PRO A CA 1
ATOM 623 C C . PRO A 1 84 ? -19.843 1.224 17.836 1.00 78.50 84 PRO A C 1
ATOM 625 O O . PRO A 1 84 ? -19.433 2.358 18.073 1.00 78.50 84 PRO A O 1
ATOM 628 N N . GLU A 1 85 ? -21.134 0.935 17.644 1.00 75.38 85 GLU A N 1
ATOM 629 C CA . GLU A 1 85 ? -22.238 1.889 17.877 1.00 75.38 85 GLU A CA 1
ATOM 630 C C . GLU A 1 85 ? -22.081 3.220 17.104 1.00 75.38 85 GLU A C 1
ATOM 632 O O . GLU A 1 85 ? -22.221 4.296 17.684 1.00 75.38 85 GLU A O 1
ATOM 637 N N . LEU A 1 86 ? -21.748 3.152 15.810 1.00 83.75 86 LEU A N 1
ATOM 638 C CA . LEU A 1 86 ? -21.480 4.341 14.992 1.00 83.75 86 LEU A CA 1
ATOM 639 C C . LEU A 1 86 ? -22.749 5.174 14.733 1.00 83.75 86 LEU A C 1
ATOM 641 O O . LEU A 1 86 ? -23.797 4.649 14.346 1.00 83.75 86 LEU A O 1
ATOM 645 N N . GLU A 1 87 ? -22.639 6.493 14.888 1.00 85.25 87 GLU A N 1
ATOM 646 C CA . GLU A 1 87 ? -23.640 7.467 14.451 1.00 85.25 87 GLU A CA 1
ATOM 647 C C . GLU A 1 87 ? -23.315 7.963 13.029 1.00 85.25 87 GLU A C 1
ATOM 649 O O . GLU A 1 87 ? -22.145 8.156 12.708 1.00 85.25 87 GLU A O 1
ATOM 654 N N . PRO A 1 88 ? -24.316 8.216 12.160 1.00 90.00 88 PRO A N 1
ATOM 655 C CA . PRO A 1 88 ? -24.059 8.695 10.802 1.00 90.00 88 PRO A CA 1
ATOM 656 C C . PRO A 1 88 ? -23.186 9.956 10.775 1.00 90.00 88 PRO A C 1
ATOM 658 O O . PRO A 1 88 ? -23.482 10.933 11.477 1.00 90.00 88 PRO A O 1
ATOM 661 N N . GLY A 1 89 ? -22.138 9.933 9.952 1.00 83.62 89 GLY A N 1
ATOM 662 C CA . GLY A 1 89 ? -21.128 10.988 9.874 1.00 83.62 89 GLY A CA 1
ATOM 663 C C . GLY A 1 89 ? -20.036 10.917 10.949 1.00 83.62 89 GLY A C 1
ATOM 664 O O . GLY A 1 89 ? -19.241 11.852 11.046 1.00 83.62 89 GLY A O 1
ATOM 665 N N . ASP A 1 90 ? -19.991 9.860 11.769 1.00 84.31 90 ASP A N 1
ATOM 666 C CA . ASP A 1 90 ? -18.847 9.598 12.643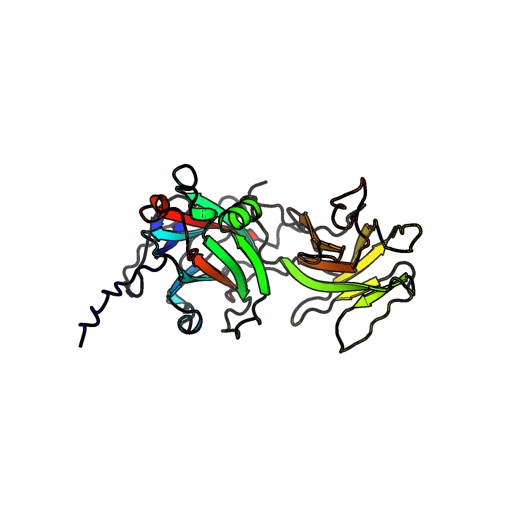 1.00 84.31 90 ASP A CA 1
ATOM 667 C C . ASP A 1 90 ? -17.581 9.399 11.811 1.00 84.31 90 ASP A C 1
ATOM 669 O O . ASP A 1 90 ? -17.581 8.729 10.782 1.00 84.31 90 ASP A O 1
ATOM 673 N N . GLU A 1 91 ? -16.478 9.956 12.286 1.00 83.31 91 GLU A N 1
ATOM 674 C CA . GLU A 1 91 ? -15.184 9.880 11.623 1.00 83.31 91 GLU A CA 1
ATOM 675 C C . GLU A 1 91 ? -14.081 9.645 12.649 1.00 83.31 91 GLU A C 1
ATOM 677 O O . GLU A 1 91 ? -14.238 9.886 13.854 1.00 83.31 91 GLU A O 1
ATOM 682 N N . GLY A 1 92 ? -12.936 9.179 12.174 1.00 77.00 92 GLY A N 1
ATOM 683 C CA . GLY A 1 92 ? -11.771 9.073 13.023 1.00 77.00 92 GLY A CA 1
ATOM 684 C C . GLY A 1 92 ? -10.514 8.700 12.273 1.00 77.00 92 GLY A C 1
ATOM 685 O O . GLY A 1 92 ? -10.521 8.320 11.103 1.00 77.00 92 GLY A O 1
ATOM 686 N N . VAL A 1 93 ? -9.406 8.785 13.000 1.00 77.62 93 VAL A N 1
ATOM 687 C CA . VAL A 1 93 ? -8.093 8.408 12.494 1.00 77.62 93 VAL A CA 1
ATOM 688 C C . VAL A 1 93 ? -7.480 7.394 13.435 1.00 77.62 93 VAL A C 1
ATOM 690 O O . VAL A 1 93 ? -7.365 7.612 14.646 1.00 77.62 93 VAL A O 1
ATOM 693 N N . PHE A 1 94 ? -7.073 6.268 12.867 1.00 79.12 94 PHE A N 1
ATOM 694 C CA . PHE A 1 94 ? -6.250 5.291 13.545 1.00 79.12 94 PHE A CA 1
ATOM 695 C C . PHE A 1 94 ? -4.836 5.307 12.966 1.00 79.12 94 PHE A C 1
ATOM 697 O O . PHE A 1 94 ? -4.639 4.985 11.800 1.00 79.12 94 PHE A O 1
ATOM 704 N N . SER A 1 95 ? -3.842 5.629 13.790 1.00 80.75 95 SER A N 1
ATOM 705 C CA . SER A 1 95 ? -2.432 5.596 13.402 1.00 80.75 95 SER A CA 1
ATOM 706 C C . SER A 1 95 ? -1.720 4.436 14.085 1.00 80.75 95 SER A C 1
ATOM 708 O O . SER A 1 95 ? -1.797 4.278 15.305 1.00 80.75 95 SER A O 1
ATOM 710 N N . THR A 1 96 ? -0.956 3.658 13.323 1.00 83.19 96 THR A N 1
ATOM 711 C CA . THR A 1 96 ? -0.039 2.645 13.852 1.00 83.19 96 THR A CA 1
ATOM 712 C C . THR A 1 96 ? 1.382 2.877 13.369 1.00 83.19 96 THR A C 1
ATOM 714 O O . THR A 1 96 ? 1.600 3.284 12.235 1.00 83.19 96 THR A O 1
ATOM 717 N N . ALA A 1 97 ? 2.361 2.624 14.234 1.00 86.06 97 ALA A N 1
ATOM 718 C CA . ALA A 1 97 ? 3.772 2.665 13.894 1.00 86.06 97 ALA A CA 1
ATOM 719 C C . ALA A 1 97 ? 4.393 1.275 14.011 1.00 86.06 97 ALA A C 1
ATOM 721 O O . ALA A 1 97 ? 4.057 0.517 14.922 1.00 86.06 97 ALA A O 1
ATOM 722 N N . TYR A 1 98 ? 5.345 0.972 13.133 1.00 87.88 98 TYR A N 1
ATOM 723 C CA . TYR A 1 98 ? 6.063 -0.295 13.103 1.00 87.88 98 TYR A CA 1
ATOM 724 C C . TYR A 1 98 ? 7.575 -0.077 12.998 1.00 87.88 98 TYR A C 1
ATOM 726 O O . TYR A 1 98 ? 8.051 0.819 12.294 1.00 87.88 98 TYR A O 1
ATOM 734 N N . ARG A 1 99 ? 8.361 -0.908 13.695 1.00 88.12 99 ARG A N 1
ATOM 735 C CA . ARG A 1 99 ? 9.831 -0.893 13.607 1.00 88.12 99 ARG A CA 1
ATOM 736 C C . ARG A 1 99 ? 10.459 -2.271 13.801 1.00 88.12 99 ARG A C 1
ATOM 738 O O . ARG A 1 99 ? 9.908 -3.146 14.466 1.00 88.12 99 ARG A O 1
ATOM 745 N N . LEU A 1 100 ? 11.658 -2.431 13.243 1.00 88.12 100 LEU A N 1
ATOM 746 C CA . LEU A 1 100 ? 12.482 -3.638 13.300 1.00 88.12 100 LEU A CA 1
ATOM 747 C C . LEU A 1 100 ? 13.886 -3.302 13.827 1.00 88.12 100 LEU A C 1
ATOM 749 O O . LEU A 1 100 ? 14.849 -3.155 13.070 1.00 88.12 100 LEU A O 1
ATOM 753 N N . CYS A 1 101 ? 14.020 -3.169 15.150 1.00 84.62 101 CYS A N 1
ATOM 754 C CA . CYS A 1 101 ? 15.267 -2.696 15.759 1.00 84.62 101 CYS A CA 1
ATOM 755 C C . CYS A 1 101 ? 16.377 -3.749 15.844 1.00 84.62 101 CYS A C 1
ATOM 757 O O . CYS A 1 101 ? 17.558 -3.401 15.806 1.00 84.62 101 CYS A O 1
ATOM 759 N N . GLU A 1 102 ? 16.031 -5.036 15.936 1.00 82.12 102 GLU A N 1
ATOM 760 C CA . GLU A 1 102 ? 17.043 -6.093 16.032 1.00 82.12 102 GLU A CA 1
ATOM 761 C C . GLU A 1 102 ? 17.698 -6.406 14.686 1.00 82.12 102 GLU A C 1
ATOM 763 O O . GLU A 1 102 ? 18.915 -6.582 14.599 1.00 82.12 102 GLU A O 1
ATOM 768 N N . ASN A 1 103 ? 16.889 -6.532 13.635 1.00 79.62 103 ASN A N 1
ATOM 769 C CA . ASN A 1 103 ? 17.352 -6.872 12.300 1.00 79.62 103 ASN A CA 1
ATOM 770 C C . ASN A 1 103 ? 16.442 -6.217 11.264 1.00 79.62 103 ASN A C 1
ATOM 772 O O . ASN A 1 103 ? 15.236 -6.441 11.337 1.00 79.62 103 ASN A O 1
ATOM 776 N N . PRO A 1 104 ? 17.005 -5.536 10.254 1.00 84.00 104 PRO A N 1
ATOM 777 C CA . PRO A 1 104 ? 16.202 -5.011 9.171 1.00 84.00 104 PRO A CA 1
ATOM 778 C C . PRO A 1 104 ? 15.473 -6.115 8.403 1.00 84.00 104 PRO A C 1
ATOM 780 O O . PRO A 1 104 ? 16.019 -7.205 8.158 1.00 84.00 104 PRO A O 1
ATOM 783 N N . GLY A 1 105 ? 14.251 -5.816 7.993 1.00 84.25 105 GLY A N 1
ATOM 784 C CA . GLY A 1 105 ? 13.385 -6.750 7.298 1.00 84.25 105 GLY A CA 1
ATOM 785 C C . GLY A 1 105 ? 12.380 -6.043 6.413 1.00 84.25 105 GLY A C 1
ATOM 786 O O . GLY A 1 105 ? 12.243 -4.829 6.450 1.00 84.25 105 GLY A O 1
ATOM 787 N N . ARG A 1 106 ? 11.710 -6.836 5.595 1.00 83.56 106 ARG A N 1
ATOM 788 C CA . ARG A 1 106 ? 10.545 -6.413 4.829 1.00 83.56 106 ARG A CA 1
ATOM 789 C C . ARG A 1 106 ? 9.312 -6.660 5.682 1.00 83.56 106 ARG A C 1
ATOM 791 O O . ARG A 1 106 ? 9.273 -7.698 6.348 1.00 83.56 106 ARG A O 1
ATOM 798 N N . VAL A 1 107 ? 8.370 -5.732 5.704 1.00 86.50 107 VAL A N 1
ATOM 799 C CA . VAL A 1 107 ? 7.146 -5.795 6.495 1.00 86.50 107 VAL A CA 1
ATOM 800 C C . VAL A 1 107 ? 5.970 -5.943 5.547 1.00 86.50 107 VAL A C 1
ATOM 802 O O . VAL A 1 107 ? 5.778 -5.163 4.621 1.00 86.50 107 VAL A O 1
ATOM 805 N N . TRP A 1 108 ? 5.164 -6.966 5.7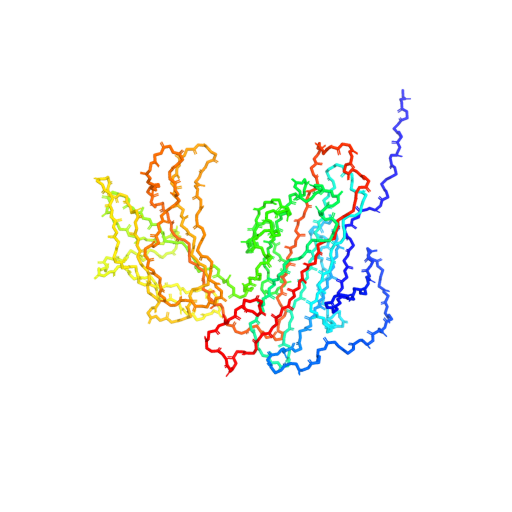81 1.00 88.50 108 TRP A N 1
ATOM 806 C CA . TRP A 1 108 ? 3.890 -7.138 5.114 1.00 88.50 108 TRP A CA 1
ATOM 807 C C . TRP A 1 108 ? 2.766 -6.859 6.091 1.00 88.50 108 TRP A C 1
ATOM 809 O O . TRP A 1 108 ? 2.894 -7.172 7.274 1.00 88.50 108 TRP A O 1
ATOM 819 N N . VAL A 1 109 ? 1.656 -6.350 5.573 1.00 90.81 109 VAL A N 1
ATOM 820 C CA . VAL A 1 109 ? 0.406 -6.175 6.307 1.00 90.81 109 VAL A CA 1
ATOM 821 C C . VAL A 1 109 ? -0.712 -6.934 5.605 1.00 90.81 109 VAL A C 1
ATOM 823 O O . VAL A 1 109 ? -0.798 -6.952 4.377 1.00 90.81 109 VAL A O 1
ATOM 826 N N . ARG A 1 110 ? -1.573 -7.570 6.387 1.00 92.19 110 ARG A N 1
ATOM 827 C CA . ARG A 1 110 ? -2.777 -8.256 5.937 1.00 92.19 110 ARG A CA 1
ATOM 828 C C . ARG A 1 110 ? -3.958 -7.810 6.775 1.00 92.19 110 ARG A C 1
ATOM 830 O O . ARG A 1 110 ? -3.813 -7.596 7.972 1.00 92.19 110 ARG A O 1
ATOM 837 N N . THR A 1 111 ? -5.131 -7.728 6.166 1.00 94.06 111 THR A N 1
ATOM 838 C CA . THR A 1 111 ? -6.364 -7.400 6.883 1.00 94.06 111 THR A CA 1
ATOM 839 C C . THR A 1 111 ? -7.179 -8.646 7.223 1.00 94.06 111 THR A C 1
ATOM 841 O O . THR A 1 111 ? -7.230 -9.613 6.456 1.00 94.06 111 THR A O 1
ATOM 844 N N . HIS A 1 112 ? -7.872 -8.605 8.356 1.00 92.62 112 HIS A N 1
ATOM 845 C CA . HIS A 1 112 ? -8.955 -9.521 8.693 1.00 92.62 112 HIS A CA 1
ATOM 846 C C . HIS A 1 112 ? -10.143 -8.722 9.229 1.00 92.62 112 HIS A C 1
ATOM 848 O O . HIS A 1 112 ? -9.946 -7.829 10.049 1.00 92.62 112 HIS A O 1
ATOM 854 N N . LEU A 1 113 ? -11.356 -9.041 8.779 1.00 92.38 113 LEU A N 1
ATOM 855 C CA . LEU A 1 113 ? -12.583 -8.464 9.321 1.00 92.38 113 LEU A CA 1
ATOM 856 C C . LEU A 1 113 ? -13.286 -9.492 10.205 1.00 92.38 113 LEU A C 1
ATOM 858 O O . LEU A 1 113 ? -13.576 -10.608 9.775 1.00 92.38 113 LEU A O 1
ATOM 862 N N . ILE A 1 114 ? -13.564 -9.107 11.446 1.00 89.50 114 ILE A N 1
ATOM 863 C CA . ILE A 1 114 ? -14.316 -9.905 12.411 1.00 89.50 114 ILE A CA 1
ATOM 864 C C . ILE A 1 114 ? -15.675 -9.240 12.604 1.00 89.50 114 ILE A C 1
ATOM 866 O O . ILE A 1 114 ? -15.746 -8.064 12.945 1.00 89.50 114 ILE A O 1
ATOM 870 N N . GLY A 1 115 ? -16.744 -10.009 12.396 1.00 85.06 115 GLY A N 1
ATOM 871 C CA . GLY A 1 115 ? -18.126 -9.524 12.460 1.00 85.06 115 GLY A CA 1
ATOM 872 C C . GLY A 1 115 ? -18.755 -9.261 11.090 1.00 85.06 115 GLY A C 1
ATOM 873 O O . GLY A 1 115 ? -19.970 -9.322 10.992 1.00 85.06 115 GLY A O 1
ATOM 874 N N . ALA A 1 116 ? -17.964 -9.107 10.021 1.00 81.88 116 ALA A N 1
ATOM 875 C CA . ALA A 1 116 ? -18.459 -8.805 8.664 1.00 81.88 116 ALA A CA 1
ATOM 876 C C . ALA A 1 116 ? -19.392 -9.870 8.048 1.00 81.88 116 ALA A C 1
ATOM 878 O O . ALA A 1 116 ? -20.073 -9.612 7.074 1.00 81.88 116 ALA A O 1
ATOM 879 N N . GLU A 1 117 ? -19.447 -11.091 8.585 1.00 83.81 117 GLU A N 1
ATOM 880 C CA . GLU A 1 117 ? -20.425 -12.102 8.134 1.00 83.81 117 GLU A CA 1
ATOM 881 C C . GLU A 1 117 ? -21.809 -11.914 8.791 1.00 83.81 117 GLU A C 1
ATOM 883 O O . GLU A 1 117 ? -22.783 -12.568 8.413 1.00 83.81 117 GLU A O 1
ATOM 888 N N . GLU A 1 118 ? -21.886 -11.073 9.824 1.00 83.75 118 GLU A N 1
ATOM 889 C CA . GLU A 1 118 ? -23.082 -10.810 10.629 1.00 83.75 118 GLU A CA 1
ATOM 890 C C . GLU A 1 118 ? -23.694 -9.426 10.335 1.00 83.75 118 GLU A C 1
ATOM 892 O O . GLU A 1 118 ? -24.807 -9.165 10.786 1.00 83.75 118 GLU A O 1
ATOM 897 N N . THR A 1 119 ? -23.003 -8.585 9.554 1.00 86.81 119 THR A N 1
ATOM 898 C CA . THR A 1 119 ? -23.377 -7.211 9.173 1.00 86.81 119 THR A CA 1
ATOM 899 C C . THR A 1 119 ? -22.897 -6.891 7.745 1.00 86.81 119 THR A C 1
ATOM 901 O O . THR A 1 119 ? -22.179 -7.687 7.158 1.00 86.81 119 THR A O 1
ATOM 904 N N . GLU A 1 120 ? -23.289 -5.744 7.186 1.00 91.44 120 GLU A N 1
ATOM 905 C CA . GLU A 1 120 ? -22.717 -5.172 5.949 1.00 91.44 120 GLU A CA 1
ATOM 906 C C . GLU A 1 120 ? -21.996 -3.833 6.220 1.00 91.44 120 GLU A C 1
ATOM 908 O O . GLU A 1 120 ? -21.729 -3.065 5.289 1.00 91.44 120 GLU A O 1
ATOM 913 N N . LEU A 1 121 ? -21.711 -3.531 7.497 1.00 90.81 121 LEU A N 1
ATOM 914 C CA . LEU A 1 121 ? -21.158 -2.260 7.977 1.00 90.81 121 LEU A CA 1
ATOM 915 C C . LEU A 1 121 ? -19.880 -1.827 7.241 1.00 90.81 121 LEU A C 1
ATOM 917 O O . LEU A 1 121 ? -19.667 -0.636 7.029 1.00 90.81 121 LEU A O 1
ATOM 921 N N . GLU A 1 122 ? -19.046 -2.768 6.798 1.00 93.81 122 GLU A N 1
ATOM 922 C CA . GLU A 1 122 ? -17.808 -2.483 6.067 1.00 93.81 122 GLU A CA 1
ATOM 923 C C . GLU A 1 122 ? -18.023 -1.780 4.718 1.00 93.81 122 GLU A C 1
ATOM 925 O O . GLU A 1 122 ? -17.100 -1.151 4.203 1.00 93.81 122 GLU A O 1
ATOM 930 N N . ASN A 1 123 ? -19.225 -1.863 4.146 1.00 94.25 123 ASN A N 1
ATOM 931 C CA . ASN A 1 123 ? -19.558 -1.207 2.879 1.00 94.25 123 ASN A CA 1
ATOM 932 C C . ASN A 1 123 ? -20.030 0.245 3.064 1.00 94.25 123 ASN A C 1
ATOM 934 O O . ASN A 1 123 ? -20.210 0.943 2.072 1.00 94.25 123 ASN A O 1
ATOM 938 N N . TYR A 1 124 ? -20.227 0.676 4.314 1.00 94.44 124 TYR A N 1
ATOM 939 C CA . TYR A 1 124 ? -20.684 2.015 4.713 1.00 94.44 124 TYR A CA 1
ATOM 940 C C . TYR A 1 124 ? -19.608 2.793 5.487 1.00 94.44 124 TYR A C 1
ATOM 942 O O . TYR A 1 124 ? -19.878 3.847 6.059 1.00 94.44 124 TYR A O 1
ATOM 950 N N . LEU A 1 125 ? -18.396 2.240 5.542 1.00 92.62 12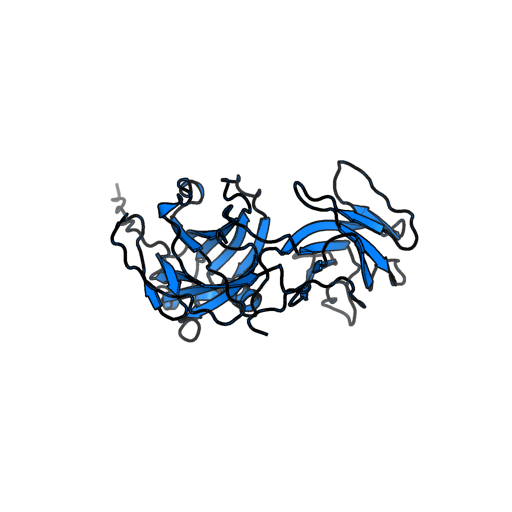5 LEU A N 1
ATOM 951 C CA . LEU A 1 125 ? -17.209 2.868 6.101 1.00 92.62 125 LEU A CA 1
ATOM 952 C C . LEU A 1 125 ? -16.270 3.207 4.950 1.00 92.62 125 LEU A C 1
ATOM 954 O O . LEU A 1 125 ? -15.588 2.320 4.433 1.00 92.62 125 LEU A O 1
ATOM 958 N N . ASP A 1 126 ? -16.227 4.476 4.565 1.00 92.56 126 ASP A N 1
ATOM 959 C CA . ASP A 1 126 ? -15.203 4.979 3.659 1.00 92.56 126 ASP A CA 1
ATOM 960 C C . ASP A 1 126 ? -13.883 5.064 4.418 1.00 92.56 126 ASP A C 1
ATOM 962 O O . ASP A 1 126 ? -13.824 5.573 5.537 1.00 92.56 126 ASP A O 1
ATOM 966 N N . VAL A 1 127 ? -12.814 4.541 3.822 1.00 92.94 127 VAL A N 1
ATOM 967 C CA . VAL A 1 127 ? -11.483 4.509 4.417 1.00 92.94 127 VAL A CA 1
ATOM 968 C C . VAL A 1 127 ? -10.425 5.042 3.470 1.00 92.94 127 VAL A C 1
ATOM 970 O O . VAL A 1 127 ? -10.437 4.806 2.259 1.00 92.94 127 VAL A O 1
ATOM 973 N N . ARG A 1 128 ? -9.434 5.694 4.066 1.00 89.62 128 ARG A N 1
ATOM 974 C CA . ARG A 1 128 ? -8.206 6.111 3.403 1.00 89.62 128 ARG A CA 1
ATOM 975 C C . ARG A 1 128 ? -7.023 5.589 4.201 1.00 89.62 128 ARG A C 1
ATOM 977 O O . ARG A 1 128 ? -6.842 5.924 5.369 1.00 89.62 128 ARG A O 1
ATOM 984 N N . PHE A 1 129 ? -6.233 4.731 3.562 1.00 90.88 129 PHE A N 1
ATOM 985 C CA . PHE A 1 129 ? -5.053 4.116 4.153 1.00 90.88 129 PHE A CA 1
ATOM 986 C C . PHE A 1 129 ? -3.797 4.745 3.563 1.00 90.88 129 PHE A C 1
ATOM 988 O O . PHE A 1 129 ? -3.604 4.735 2.344 1.00 90.88 129 PHE A O 1
ATOM 995 N N . ALA A 1 130 ? -2.940 5.291 4.416 1.00 86.38 130 ALA A N 1
ATOM 996 C CA . ALA A 1 130 ? -1.782 6.067 4.000 1.00 86.38 130 ALA A CA 1
ATOM 997 C C . ALA A 1 130 ? -0.513 5.652 4.746 1.00 86.38 130 ALA A C 1
ATOM 999 O O . ALA A 1 130 ? -0.569 5.229 5.899 1.00 86.38 130 ALA A O 1
ATOM 1000 N N . SER A 1 131 ? 0.637 5.817 4.095 1.00 84.56 131 SER A N 1
ATOM 1001 C CA . SER A 1 131 ? 1.957 5.626 4.692 1.00 84.56 131 SER A CA 1
ATOM 1002 C C . SER A 1 131 ? 2.623 6.960 5.014 1.00 84.56 131 SER A C 1
ATOM 1004 O O . SER A 1 131 ? 2.529 7.933 4.262 1.00 84.56 131 SER A O 1
ATOM 1006 N N . ARG A 1 132 ? 3.340 6.980 6.138 1.00 82.19 132 ARG A N 1
ATOM 1007 C CA . ARG A 1 132 ? 4.272 8.033 6.546 1.00 82.19 132 ARG A CA 1
ATOM 1008 C C . ARG A 1 132 ? 5.579 7.375 6.990 1.00 82.19 132 ARG A C 1
ATOM 1010 O O . ARG A 1 132 ? 5.705 6.984 8.155 1.00 82.19 132 ARG A O 1
ATOM 1017 N N . PRO A 1 133 ? 6.557 7.215 6.084 1.00 75.50 133 PRO A N 1
ATOM 1018 C CA . PRO A 1 133 ? 7.750 6.404 6.336 1.00 75.50 133 PRO A CA 1
ATOM 1019 C C . PRO A 1 133 ? 8.679 6.977 7.416 1.00 75.50 133 PRO A C 1
ATOM 1021 O O . PRO A 1 133 ? 9.475 6.239 7.987 1.00 75.50 133 PRO A O 1
ATOM 1024 N N . ASP A 1 134 ? 8.578 8.274 7.704 1.00 73.62 134 ASP A N 1
ATOM 1025 C CA . ASP A 1 134 ? 9.344 8.986 8.732 1.00 73.62 134 ASP A CA 1
ATOM 1026 C C . ASP A 1 134 ? 8.544 9.226 10.024 1.00 73.62 134 ASP A C 1
ATOM 1028 O O . ASP A 1 134 ? 9.078 9.778 10.989 1.00 73.62 134 ASP A O 1
ATOM 1032 N N . CYS A 1 135 ? 7.269 8.814 10.050 1.00 77.19 135 CYS A N 1
ATOM 1033 C CA . CYS A 1 135 ? 6.309 9.145 11.097 1.00 77.19 135 CYS A CA 1
ATOM 1034 C C . CYS A 1 135 ? 6.182 10.653 11.386 1.00 77.19 135 CYS A C 1
ATOM 1036 O O . CYS A 1 135 ? 5.615 11.018 12.416 1.00 77.19 135 CYS A O 1
ATOM 1038 N N . GLU A 1 136 ? 6.651 11.545 10.510 1.00 76.12 136 GLU A N 1
ATOM 1039 C CA . GLU A 1 136 ? 6.481 12.981 10.708 1.00 76.12 136 GLU A CA 1
ATOM 1040 C C . GLU A 1 136 ? 5.032 13.383 10.384 1.00 76.12 136 GLU A C 1
ATOM 1042 O O . GLU A 1 136 ? 4.388 12.764 9.529 1.00 76.12 136 GLU A O 1
ATOM 1047 N N . PRO A 1 137 ? 4.460 14.378 11.083 1.00 70.81 137 PRO A N 1
ATOM 1048 C CA . PRO A 1 137 ? 3.160 14.914 10.706 1.00 70.81 137 PRO A CA 1
ATOM 1049 C C . PRO A 1 137 ? 3.254 15.545 9.312 1.00 70.81 137 PRO A C 1
ATOM 1051 O O . PRO A 1 137 ? 4.147 16.351 9.046 1.00 70.81 137 PRO A O 1
ATOM 1054 N N . ARG A 1 138 ? 2.326 15.175 8.429 1.00 67.81 138 ARG A N 1
ATOM 1055 C CA . ARG A 1 138 ? 2.202 15.712 7.070 1.00 67.81 138 ARG A CA 1
ATOM 1056 C C . ARG A 1 138 ? 0.906 16.526 6.979 1.00 67.81 138 ARG A C 1
ATOM 1058 O O . ARG A 1 138 ? -0.071 16.115 7.597 1.00 67.81 138 ARG A O 1
ATOM 1065 N N . PRO A 1 139 ? 0.883 17.657 6.256 1.00 64.31 139 PRO A N 1
ATOM 1066 C CA . PRO A 1 139 ? -0.359 18.334 5.898 1.00 64.31 139 PRO A CA 1
ATOM 1067 C C . PRO A 1 139 ? -1.323 17.406 5.149 1.00 64.31 139 PRO A C 1
ATOM 1069 O O . PRO A 1 139 ? -0.896 16.469 4.466 1.00 64.31 139 PRO A O 1
ATOM 1072 N N . GLU A 1 140 ? -2.616 17.718 5.217 1.00 54.75 140 GLU A N 1
ATOM 1073 C CA . GLU A 1 140 ? -3.663 17.024 4.467 1.00 54.75 140 GLU A CA 1
ATOM 1074 C C . GLU A 1 140 ? -3.307 16.966 2.966 1.00 54.75 140 GLU A C 1
ATOM 1076 O O . GLU A 1 140 ? -3.116 17.993 2.311 1.00 54.75 140 GLU A O 1
ATOM 1081 N N . GLY A 1 141 ? -3.180 15.749 2.425 1.00 53.81 141 GLY A N 1
ATOM 1082 C CA . GLY A 1 141 ? -2.815 15.513 1.020 1.00 53.81 141 GLY A CA 1
ATOM 1083 C C . GLY A 1 141 ? -1.329 15.254 0.741 1.00 53.81 141 GLY A C 1
ATOM 1084 O O . GLY A 1 141 ? -1.002 14.906 -0.387 1.00 53.81 141 GLY A O 1
ATOM 1085 N N . GLU A 1 142 ? -0.443 15.348 1.739 1.00 64.62 142 GLU A N 1
ATOM 1086 C CA . GLU A 1 142 ? 1.002 15.066 1.594 1.00 64.62 142 GLU A CA 1
ATOM 1087 C C . GLU A 1 142 ? 1.428 13.681 2.131 1.00 64.62 142 GLU A C 1
ATOM 1089 O O . GLU A 1 142 ? 2.620 13.419 2.325 1.00 64.62 142 GLU A O 1
ATOM 1094 N N . LYS A 1 143 ? 0.465 12.794 2.409 1.00 68.25 143 LYS A N 1
ATOM 1095 C CA . LYS A 1 143 ? 0.728 11.389 2.757 1.00 68.25 143 LYS A CA 1
ATOM 1096 C C . LYS A 1 143 ? 0.730 10.513 1.507 1.00 68.25 143 LYS A C 1
ATOM 1098 O O . LYS A 1 143 ? -0.066 10.741 0.595 1.00 68.25 143 LYS A O 1
ATOM 1103 N N . ASP A 1 144 ? 1.541 9.459 1.521 1.00 75.56 144 ASP A N 1
ATOM 1104 C CA . ASP A 1 144 ? 1.561 8.469 0.445 1.00 75.56 144 ASP A CA 1
ATOM 1105 C C . ASP A 1 144 ? 0.317 7.580 0.563 1.00 75.56 144 ASP A C 1
ATOM 1107 O O . ASP A 1 144 ? 0.245 6.700 1.425 1.00 75.56 144 ASP A O 1
ATOM 1111 N N . ILE A 1 145 ? -0.697 7.832 -0.268 1.00 80.69 145 ILE A N 1
ATOM 1112 C CA . ILE A 1 145 ? -1.958 7.083 -0.224 1.00 80.69 145 ILE A CA 1
ATOM 1113 C C . ILE A 1 145 ? -1.751 5.692 -0.804 1.00 80.69 145 ILE A C 1
ATOM 1115 O O . ILE A 1 145 ? -1.394 5.530 -1.968 1.00 80.69 145 ILE A O 1
ATOM 1119 N N . LEU A 1 146 ? -1.994 4.688 0.036 1.00 82.31 146 LEU A N 1
ATOM 1120 C CA . LEU A 1 146 ? -1.887 3.277 -0.311 1.00 82.31 146 LEU A CA 1
ATOM 1121 C C . LEU A 1 146 ? -3.237 2.684 -0.730 1.00 82.31 146 LEU A C 1
ATOM 1123 O O . LEU A 1 146 ? -3.273 1.675 -1.433 1.00 82.31 146 LEU A O 1
ATOM 1127 N N . PHE A 1 147 ? -4.346 3.252 -0.247 1.00 86.62 147 PHE A N 1
ATOM 1128 C CA . PHE A 1 147 ? -5.700 2.822 -0.589 1.00 86.62 147 PHE A CA 1
ATOM 1129 C C . PHE A 1 147 ? -6.737 3.907 -0.268 1.00 86.62 147 PHE A C 1
ATOM 1131 O O . PHE A 1 147 ? -6.608 4.608 0.734 1.00 86.62 147 PHE A O 1
ATOM 1138 N N . GLU A 1 148 ? -7.790 3.986 -1.081 1.00 86.94 148 GLU A N 1
ATOM 1139 C CA . GLU A 1 148 ? -8.985 4.803 -0.848 1.00 86.94 148 GLU A CA 1
ATOM 1140 C C . GLU A 1 148 ? -10.215 4.054 -1.391 1.00 86.94 148 GLU A C 1
ATOM 1142 O O . GLU A 1 148 ? -10.175 3.533 -2.510 1.00 86.94 148 GLU A O 1
ATOM 1147 N N . GLY A 1 149 ? -11.284 3.960 -0.599 1.00 87.50 149 GLY A N 1
ATOM 1148 C CA . GLY A 1 149 ? -12.510 3.230 -0.942 1.00 87.50 149 GLY A CA 1
ATOM 1149 C C . GLY A 1 149 ? -13.246 2.743 0.304 1.00 87.50 149 GLY A C 1
ATOM 1150 O O . GLY A 1 149 ? -12.971 3.218 1.398 1.00 87.50 149 GLY A O 1
ATOM 1151 N N . THR A 1 150 ? -14.140 1.762 0.170 1.00 94.75 150 THR A N 1
ATOM 1152 C CA . THR A 1 150 ? -14.840 1.193 1.336 1.00 94.75 150 THR A CA 1
ATOM 1153 C C . THR A 1 150 ? -13.923 0.288 2.168 1.00 94.75 150 THR A C 1
ATOM 1155 O O . THR A 1 150 ? -12.953 -0.287 1.658 1.00 94.75 150 THR A O 1
ATOM 1158 N N . LEU A 1 151 ? -14.237 0.089 3.451 1.00 94.94 151 LEU A N 1
ATOM 1159 C CA . LEU A 1 151 ? -13.529 -0.854 4.321 1.00 94.94 151 LEU A CA 1
ATOM 1160 C C . LEU A 1 151 ? -13.619 -2.298 3.791 1.00 94.94 151 LEU A C 1
ATOM 1162 O O . LEU A 1 151 ? -12.659 -3.065 3.920 1.00 94.94 151 LEU A O 1
ATOM 1166 N N . GLY A 1 152 ? -14.734 -2.663 3.152 1.00 93.31 152 GLY A N 1
ATOM 1167 C CA . GLY A 1 152 ? -14.897 -3.942 2.458 1.00 93.31 152 GLY A CA 1
ATOM 1168 C C . GLY A 1 152 ? -13.901 -4.120 1.307 1.00 93.31 152 GLY A C 1
ATOM 1169 O O . GLY A 1 152 ? -13.203 -5.138 1.238 1.00 93.31 152 GLY A O 1
ATOM 1170 N N . ASP A 1 153 ? -13.755 -3.108 0.448 1.00 88.69 153 ASP A N 1
ATOM 1171 C CA . ASP A 1 153 ? -12.787 -3.114 -0.659 1.00 88.69 153 ASP A CA 1
ATOM 1172 C C . ASP A 1 153 ? -11.334 -3.108 -0.155 1.00 88.69 153 ASP A C 1
ATOM 1174 O O . ASP A 1 153 ? -10.467 -3.807 -0.704 1.00 88.69 153 ASP A O 1
ATOM 1178 N N . PHE A 1 154 ? -11.066 -2.370 0.928 1.00 93.62 154 PHE A N 1
ATOM 1179 C CA . PHE A 1 154 ? -9.775 -2.384 1.613 1.00 93.62 154 PHE A CA 1
ATOM 1180 C C . PHE A 1 154 ? -9.446 -3.795 2.102 1.00 93.62 154 PHE A C 1
ATOM 1182 O O . PHE A 1 154 ? -8.357 -4.317 1.837 1.00 93.62 154 PHE A O 1
ATOM 1189 N N . HIS A 1 155 ? -10.402 -4.463 2.758 1.00 94.06 155 HIS A N 1
ATOM 1190 C CA . HIS A 1 155 ? -10.224 -5.843 3.183 1.00 94.06 155 HIS A CA 1
ATOM 1191 C C . HIS A 1 155 ? -9.975 -6.776 1.996 1.00 94.06 155 HIS A C 1
ATOM 1193 O O . HIS A 1 155 ? -8.997 -7.525 2.011 1.00 94.06 155 HIS A O 1
ATOM 1199 N N . GLY A 1 156 ? -10.787 -6.694 0.940 1.00 88.69 156 GLY A N 1
ATOM 1200 C CA . GLY A 1 156 ? -10.600 -7.485 -0.277 1.00 88.69 156 GLY A CA 1
ATOM 1201 C C . GLY A 1 156 ? -9.189 -7.343 -0.854 1.00 88.69 156 GLY A C 1
ATOM 1202 O O . GLY A 1 156 ? -8.544 -8.344 -1.171 1.00 88.69 156 GLY A O 1
ATOM 1203 N N . THR A 1 157 ? -8.668 -6.115 -0.886 1.00 85.75 157 THR A N 1
ATOM 1204 C CA . THR A 1 157 ? -7.341 -5.786 -1.428 1.00 85.75 157 THR A CA 1
ATOM 1205 C C . THR A 1 157 ? -6.189 -6.276 -0.546 1.00 85.75 157 THR A C 1
ATOM 1207 O O . THR A 1 157 ? -5.170 -6.742 -1.064 1.00 85.75 157 THR A O 1
ATOM 1210 N N . TYR A 1 158 ? -6.329 -6.190 0.779 1.00 90.94 158 TYR A N 1
ATOM 1211 C CA . TYR A 1 158 ? -5.252 -6.480 1.734 1.00 90.94 158 TYR A CA 1
ATOM 1212 C C . TYR A 1 158 ? -5.344 -7.865 2.389 1.00 90.94 158 TYR A C 1
ATOM 1214 O O . TYR A 1 158 ? -4.390 -8.292 3.038 1.00 90.94 158 TYR A O 1
ATOM 1222 N N . SER A 1 159 ? -6.431 -8.615 2.195 1.00 91.75 159 SER A N 1
ATOM 1223 C CA . SER A 1 159 ? -6.636 -9.954 2.779 1.00 91.75 159 SER A CA 1
ATOM 1224 C C . SER A 1 159 ? -5.600 -10.995 2.333 1.00 91.75 159 SER A C 1
ATOM 1226 O O . SER A 1 159 ? -5.358 -11.973 3.040 1.00 91.75 159 SER A O 1
ATOM 1228 N N . GLY A 1 160 ? -4.952 -10.785 1.184 1.00 86.06 160 GLY A N 1
ATOM 1229 C CA . GLY A 1 160 ? -3.856 -11.623 0.690 1.00 86.06 160 GLY A CA 1
ATOM 1230 C C . GLY A 1 160 ? -2.487 -11.295 1.292 1.00 86.06 160 GLY A C 1
ATOM 1231 O O . GLY A 1 160 ? -1.552 -12.066 1.111 1.00 86.06 160 GLY A O 1
ATOM 1232 N N . GLY A 1 161 ? -2.355 -10.182 2.016 1.00 87.56 161 GLY A N 1
ATOM 1233 C CA . GLY A 1 161 ? -1.070 -9.645 2.457 1.00 87.56 161 GLY A CA 1
ATOM 1234 C C . GLY A 1 161 ? -0.391 -8.790 1.385 1.00 87.56 161 GLY A C 1
ATOM 1235 O O . GLY A 1 161 ? -0.221 -9.214 0.243 1.00 87.56 161 GLY A O 1
ATOM 1236 N N . LYS A 1 162 ? 0.017 -7.578 1.761 1.00 85.50 162 LYS A N 1
ATOM 1237 C CA . LYS A 1 162 ? 0.700 -6.595 0.910 1.00 85.50 162 LYS A CA 1
ATOM 1238 C C . LYS A 1 162 ? 2.027 -6.204 1.538 1.00 85.50 162 LYS A C 1
ATOM 1240 O O . LYS A 1 162 ? 2.118 -6.085 2.757 1.00 85.50 162 LYS A O 1
ATOM 1245 N N . LEU A 1 163 ? 3.049 -6.021 0.709 1.00 84.69 163 LEU A N 1
ATOM 1246 C CA . LEU A 1 163 ? 4.351 -5.521 1.143 1.00 84.69 163 LEU A CA 1
ATOM 1247 C C . LEU A 1 163 ? 4.249 -4.009 1.401 1.00 84.69 163 LEU A C 1
ATOM 1249 O O . LEU A 1 163 ? 3.845 -3.278 0.503 1.00 84.69 163 LEU A O 1
ATOM 1253 N N . LEU A 1 164 ? 4.612 -3.552 2.602 1.00 84.00 164 LEU A N 1
ATOM 1254 C CA . LEU A 1 164 ? 4.549 -2.135 2.980 1.00 84.00 164 LEU A CA 1
ATOM 1255 C C . LEU A 1 164 ? 5.677 -1.315 2.373 1.00 84.00 164 LEU A C 1
ATOM 1257 O O . LEU A 1 164 ? 5.470 -0.164 2.003 1.00 84.00 164 LEU A O 1
ATOM 1261 N N . GLU A 1 165 ? 6.861 -1.904 2.204 1.00 79.50 165 GLU A N 1
ATOM 1262 C CA . GLU A 1 165 ? 7.952 -1.265 1.470 1.00 79.50 165 GLU A CA 1
ATOM 1263 C C . GLU A 1 165 ? 7.714 -1.361 -0.046 1.00 79.50 165 GLU A C 1
ATOM 1265 O O . GLU A 1 165 ? 8.615 -1.720 -0.793 1.00 79.50 165 GLU A O 1
ATOM 1270 N N . CYS A 1 166 ? 6.492 -1.096 -0.508 1.00 78.81 166 CYS A N 1
ATOM 1271 C CA . CYS A 1 166 ? 6.142 -0.962 -1.914 1.00 78.81 166 CYS A CA 1
ATOM 1272 C C . CYS A 1 166 ? 5.928 0.524 -2.217 1.00 78.81 166 CYS A C 1
ATOM 1274 O O . CYS A 1 166 ? 4.853 1.072 -1.988 1.00 78.81 166 CYS A O 1
ATOM 1276 N N . ARG A 1 167 ? 6.997 1.205 -2.636 1.00 78.06 167 ARG A N 1
ATOM 1277 C CA . ARG A 1 167 ? 7.054 2.668 -2.728 1.00 78.06 167 ARG A CA 1
ATOM 1278 C C . ARG A 1 167 ? 6.725 3.132 -4.138 1.00 78.06 167 ARG A C 1
ATOM 1280 O O . ARG A 1 167 ? 7.307 2.619 -5.089 1.00 78.06 167 ARG A O 1
ATOM 1287 N N . TYR A 1 168 ? 5.889 4.160 -4.258 1.00 82.19 168 TYR A N 1
ATOM 1288 C CA . TYR A 1 168 ? 5.668 4.863 -5.520 1.00 82.19 168 TYR A CA 1
ATOM 1289 C C . TYR A 1 168 ? 6.980 5.452 -6.054 1.00 82.19 168 TYR A C 1
ATOM 1291 O O . TYR A 1 168 ? 7.665 6.203 -5.357 1.00 82.19 168 TYR A O 1
ATOM 1299 N N . LEU A 1 169 ? 7.345 5.093 -7.282 1.00 82.62 169 LEU A N 1
ATOM 1300 C CA . LEU A 1 169 ? 8.503 5.658 -7.969 1.00 82.62 169 LEU A CA 1
ATOM 1301 C C . LEU A 1 169 ? 8.147 6.924 -8.744 1.00 82.62 169 LEU A C 1
ATOM 1303 O O . LEU A 1 169 ? 8.946 7.852 -8.804 1.00 82.62 169 LEU A O 1
ATOM 1307 N N . GLY A 1 170 ? 6.976 6.931 -9.370 1.00 82.88 170 GLY A N 1
ATOM 1308 C CA . GLY A 1 170 ? 6.572 7.958 -10.315 1.00 82.88 170 GLY A CA 1
ATOM 1309 C C . GLY A 1 170 ? 5.656 7.388 -11.389 1.00 82.88 170 GLY A C 1
ATOM 1310 O O . GLY A 1 170 ? 5.446 6.170 -11.481 1.00 82.88 170 GLY A O 1
ATOM 1311 N N . LYS A 1 171 ? 5.144 8.285 -12.228 1.00 88.75 171 LYS A N 1
ATOM 1312 C CA . LYS A 1 171 ? 4.362 7.927 -13.406 1.00 88.75 171 LYS A CA 1
ATOM 1313 C C . LYS A 1 171 ? 5.088 8.278 -14.691 1.00 88.75 171 LYS A C 1
ATOM 1315 O O . LYS A 1 171 ? 5.810 9.271 -14.765 1.00 88.75 171 LYS A O 1
ATOM 1320 N N . ILE A 1 172 ? 4.861 7.443 -15.692 1.00 89.75 172 ILE A N 1
ATOM 1321 C CA . ILE A 1 172 ? 5.304 7.636 -17.064 1.00 89.75 172 ILE A CA 1
ATOM 1322 C C . ILE A 1 172 ? 4.051 7.862 -17.904 1.00 89.75 172 ILE A C 1
ATOM 1324 O O . ILE A 1 172 ? 3.181 6.991 -17.981 1.00 89.75 172 ILE A O 1
ATOM 1328 N N . GLU A 1 173 ? 3.958 9.030 -18.520 1.00 88.38 173 GLU A N 1
ATOM 1329 C CA . GLU A 1 173 ? 2.897 9.391 -19.451 1.00 88.38 173 GLU A CA 1
ATOM 1330 C C . GLU A 1 173 ? 3.262 8.983 -20.878 1.00 88.38 173 GLU A C 1
ATOM 1332 O O . GLU A 1 173 ? 4.439 8.817 -21.212 1.00 88.38 173 GLU A O 1
ATOM 1337 N N . HIS A 1 174 ? 2.243 8.814 -21.717 1.00 85.62 174 HIS A N 1
ATOM 1338 C CA . HIS A 1 174 ? 2.395 8.525 -23.136 1.00 85.62 174 HIS A CA 1
ATOM 1339 C C . HIS A 1 174 ? 1.757 9.642 -23.970 1.00 85.62 174 HIS A C 1
ATOM 1341 O O . HIS A 1 174 ? 0.561 9.904 -23.863 1.00 85.62 174 HIS A O 1
ATOM 1347 N N . ASP A 1 175 ? 2.552 10.284 -24.824 1.00 80.94 175 ASP A N 1
ATOM 1348 C CA . ASP A 1 175 ? 2.076 11.290 -25.769 1.00 80.94 175 ASP A CA 1
ATOM 1349 C C . ASP A 1 175 ? 1.579 10.592 -27.046 1.00 80.94 175 ASP A C 1
ATOM 1351 O O . ASP A 1 175 ? 2.354 10.026 -27.815 1.00 80.94 175 ASP A O 1
ATOM 1355 N N . GLU A 1 176 ? 0.270 10.631 -27.291 1.00 73.81 176 GLU A N 1
ATOM 1356 C CA . GLU A 1 176 ? -0.359 9.959 -28.440 1.00 73.81 176 GLU A CA 1
ATOM 1357 C C . GLU A 1 176 ? 0.016 10.576 -29.802 1.00 73.81 176 GLU A C 1
ATOM 1359 O O . GLU A 1 176 ? 0.001 9.891 -30.832 1.00 73.81 176 GLU A O 1
ATOM 1364 N N . ASP A 1 177 ? 0.372 11.865 -29.831 1.00 76.44 177 ASP A N 1
ATOM 1365 C CA . ASP A 1 177 ? 0.706 12.588 -31.062 1.00 76.44 177 ASP A CA 1
ATOM 1366 C C . ASP A 1 177 ? 2.104 12.206 -31.578 1.00 76.44 177 ASP A C 1
ATOM 1368 O O . ASP A 1 177 ? 2.337 12.099 -32.791 1.00 76.44 177 ASP A O 1
ATOM 1372 N N . THR A 1 178 ? 3.041 12.004 -30.656 1.00 74.94 178 THR A N 1
ATOM 1373 C CA . THR A 1 178 ? 4.452 11.696 -30.916 1.00 74.94 178 THR A CA 1
ATOM 1374 C C . THR A 1 178 ? 4.771 10.207 -30.766 1.00 74.94 178 THR A C 1
ATOM 1376 O O . THR A 1 178 ? 5.684 9.718 -31.435 1.00 74.94 178 THR A O 1
ATOM 1379 N N . GLY A 1 179 ? 3.990 9.475 -29.966 1.00 74.06 179 GLY A N 1
ATOM 1380 C CA . GLY A 1 179 ? 4.254 8.097 -29.549 1.00 74.06 179 GLY A CA 1
ATOM 1381 C C . GLY A 1 179 ? 5.393 7.976 -28.530 1.00 74.06 179 GLY A C 1
ATOM 1382 O O . GLY A 1 179 ? 5.970 6.896 -28.395 1.00 74.06 179 GLY A O 1
ATOM 1383 N N . GLU A 1 180 ? 5.783 9.082 -27.891 1.00 79.81 180 GLU A N 1
ATOM 1384 C CA . GLU A 1 180 ? 6.877 9.132 -26.921 1.00 79.81 180 GLU A CA 1
ATOM 1385 C C . GLU A 1 180 ? 6.354 8.971 -25.488 1.00 79.81 180 GLU A C 1
ATOM 1387 O O . GLU A 1 180 ? 5.240 9.372 -25.155 1.00 79.81 180 GLU A O 1
ATOM 1392 N N . PHE A 1 181 ? 7.189 8.397 -24.623 1.00 82.62 181 PHE A N 1
ATOM 1393 C CA . PHE A 1 181 ? 6.921 8.279 -23.192 1.00 82.62 181 PHE A CA 1
ATOM 1394 C C . PHE A 1 181 ? 7.775 9.286 -22.404 1.00 82.62 181 PHE A C 1
ATOM 1396 O O . PHE A 1 181 ? 8.947 9.498 -22.737 1.00 82.62 181 PHE A O 1
ATOM 1403 N N . TYR A 1 182 ? 7.216 9.887 -21.352 1.00 81.62 182 TYR A N 1
ATOM 1404 C CA . TYR A 1 182 ? 7.873 10.939 -20.562 1.00 81.62 182 TYR A CA 1
ATOM 1405 C C . TYR A 1 182 ? 7.413 10.951 -19.088 1.00 81.62 182 TYR A C 1
ATOM 1407 O O . TYR A 1 182 ? 6.400 10.349 -18.749 1.00 81.62 182 TYR A O 1
ATOM 1415 N N . PHE A 1 183 ? 8.165 11.609 -18.196 1.00 80.19 183 PHE A N 1
ATOM 1416 C CA . PHE A 1 183 ? 7.766 11.843 -16.794 1.00 80.19 183 PHE A CA 1
ATOM 1417 C C . PHE A 1 183 ? 6.838 13.062 -16.666 1.00 80.19 183 PHE A C 1
ATOM 1419 O O . PHE A 1 183 ? 7.064 14.053 -17.354 1.00 80.19 183 PHE A O 1
ATOM 1426 N N . ASP A 1 184 ? 5.852 13.025 -15.763 1.00 64.56 184 ASP A N 1
ATOM 1427 C CA . ASP A 1 184 ? 4.848 14.102 -15.605 1.00 64.56 184 ASP A CA 1
ATOM 1428 C C . ASP A 1 184 ? 5.335 15.393 -14.909 1.00 64.56 184 ASP A C 1
ATOM 1430 O O . ASP A 1 184 ? 4.641 16.402 -14.954 1.00 64.56 184 ASP A O 1
ATOM 1434 N N . ASP A 1 185 ? 6.508 15.442 -14.277 1.00 54.53 185 ASP A N 1
ATOM 1435 C CA . ASP A 1 185 ? 6.844 16.625 -13.472 1.00 54.53 185 ASP A CA 1
ATOM 1436 C C . ASP A 1 185 ? 7.469 17.791 -14.262 1.00 54.53 185 ASP A C 1
ATOM 1438 O O . ASP A 1 185 ? 8.355 17.636 -15.106 1.00 54.53 185 ASP A O 1
ATOM 1442 N N . GLU A 1 186 ? 7.022 19.007 -13.920 1.00 48.75 186 GLU A N 1
ATOM 1443 C CA . GLU A 1 186 ? 7.496 20.295 -14.451 1.00 48.75 186 GLU A CA 1
ATOM 1444 C C . GLU A 1 186 ? 8.984 20.593 -14.140 1.00 48.75 186 GLU A C 1
ATOM 1446 O O . GLU A 1 186 ? 9.537 21.560 -14.674 1.00 48.75 186 GLU A O 1
ATOM 1451 N N . ASP A 1 187 ? 9.657 19.754 -13.343 1.00 43.53 187 ASP A N 1
ATOM 1452 C CA . ASP A 1 187 ? 11.088 19.821 -13.045 1.00 43.53 187 ASP A CA 1
ATOM 1453 C C . ASP A 1 187 ? 11.811 18.548 -13.541 1.00 43.53 187 ASP A C 1
ATOM 1455 O O . ASP A 1 187 ? 11.733 17.479 -12.952 1.00 43.53 187 ASP A O 1
ATOM 1459 N N . GLU A 1 188 ? 12.581 18.722 -14.621 1.00 42.84 188 GLU A N 1
ATOM 1460 C CA . GLU A 1 188 ? 13.482 17.748 -15.272 1.00 42.84 188 GLU A CA 1
ATOM 1461 C C . GLU A 1 188 ? 12.858 16.792 -16.308 1.00 42.84 188 GLU A C 1
ATOM 1463 O O . GLU A 1 188 ? 12.764 15.579 -16.152 1.00 42.84 188 GLU A O 1
ATOM 1468 N N . GLY A 1 189 ? 12.573 17.362 -17.485 1.00 43.09 189 GLY A N 1
ATOM 1469 C CA . GLY A 1 189 ? 12.262 16.625 -18.708 1.00 43.09 189 GLY A CA 1
ATOM 1470 C C . GLY A 1 189 ? 13.348 15.634 -19.148 1.00 43.09 189 GLY A C 1
ATOM 1471 O O . GLY A 1 189 ? 14.235 15.968 -19.940 1.00 43.09 189 GLY A O 1
ATOM 1472 N N . ALA A 1 190 ? 13.204 14.379 -18.734 1.00 48.19 190 ALA A N 1
ATOM 1473 C CA . ALA A 1 190 ? 13.800 13.242 -19.419 1.00 48.19 190 ALA A CA 1
ATOM 1474 C C . ALA A 1 190 ? 12.791 12.667 -20.427 1.00 48.19 190 ALA A C 1
ATOM 1476 O O . ALA A 1 190 ? 12.062 11.721 -20.147 1.00 48.19 190 ALA A O 1
ATOM 1477 N N . VAL A 1 191 ? 12.763 13.242 -21.633 1.00 51.25 191 VAL A N 1
ATOM 1478 C CA . VAL A 1 191 ? 12.208 12.556 -22.810 1.00 51.25 191 VAL A CA 1
ATOM 1479 C C . VAL A 1 191 ? 13.238 11.519 -23.246 1.00 51.25 191 VAL A C 1
ATOM 1481 O O . VAL A 1 191 ? 14.337 11.868 -23.694 1.00 51.25 191 VAL A O 1
ATOM 1484 N N . THR A 1 192 ? 12.915 10.238 -23.108 1.00 53.78 192 THR A N 1
ATOM 1485 C CA . THR A 1 192 ? 13.797 9.159 -23.554 1.00 53.78 192 THR A CA 1
ATOM 1486 C C . THR A 1 192 ? 13.462 8.809 -25.003 1.00 53.78 192 THR A C 1
ATOM 1488 O O . THR A 1 192 ? 12.575 8.027 -25.306 1.00 53.78 192 THR A O 1
ATOM 1491 N N . SER A 1 193 ? 14.198 9.404 -25.947 1.00 56.66 193 SER A N 1
ATOM 1492 C CA . SER A 1 193 ? 14.147 9.024 -27.377 1.00 56.66 193 SER A CA 1
ATOM 1493 C C . SER A 1 193 ? 14.864 7.692 -27.667 1.00 56.66 193 SER A C 1
ATOM 1495 O O . SER A 1 193 ? 15.257 7.417 -28.805 1.00 56.66 193 SER A O 1
ATOM 1497 N N . GLN A 1 194 ? 15.109 6.890 -26.626 1.00 63.97 194 GLN A N 1
ATOM 1498 C CA . GLN A 1 194 ? 15.725 5.577 -26.745 1.00 63.97 194 GLN A CA 1
ATOM 1499 C C . GLN A 1 194 ? 14.670 4.562 -27.186 1.00 63.97 194 GLN A C 1
ATOM 1501 O O . GLN A 1 194 ? 13.508 4.647 -26.802 1.00 63.97 194 GLN A O 1
ATOM 1506 N N . ASP A 1 195 ? 15.091 3.621 -28.025 1.00 75.38 195 ASP A N 1
ATOM 1507 C CA . ASP A 1 195 ? 14.292 2.468 -28.426 1.00 75.38 195 ASP A CA 1
ATOM 1508 C C . ASP A 1 195 ? 15.063 1.213 -27.994 1.00 75.38 195 ASP A C 1
ATOM 1510 O O . ASP A 1 195 ? 16.109 0.912 -28.592 1.00 75.38 195 ASP A O 1
ATOM 1514 N N . PRO A 1 196 ? 14.616 0.515 -26.940 1.00 84.12 196 PRO A N 1
ATOM 1515 C CA . PRO A 1 196 ? 13.417 0.791 -26.134 1.00 84.12 196 PRO A CA 1
ATOM 1516 C C . PRO A 1 196 ? 13.558 2.005 -25.191 1.00 84.12 196 PRO A C 1
ATOM 1518 O O . PRO A 1 196 ? 14.681 2.394 -24.853 1.00 84.12 196 PRO A O 1
ATOM 1521 N N . PRO A 1 197 ? 12.437 2.618 -24.763 1.00 86.25 197 PRO A N 1
ATOM 1522 C CA . PRO A 1 197 ? 12.452 3.734 -23.823 1.00 86.25 197 PRO A CA 1
ATOM 1523 C C . PRO A 1 197 ? 12.879 3.273 -22.421 1.00 86.25 197 PRO A C 1
ATOM 1525 O O . PRO A 1 197 ? 12.381 2.277 -21.891 1.00 86.25 197 PRO A O 1
ATOM 1528 N N . VAL A 1 198 ? 13.809 4.026 -21.827 1.00 89.19 198 VAL A N 1
ATOM 1529 C CA . VAL A 1 198 ? 14.426 3.751 -20.516 1.00 89.19 198 VAL A CA 1
ATOM 1530 C C . VAL A 1 198 ? 14.194 4.924 -19.566 1.00 89.19 198 VAL A C 1
ATOM 1532 O O . VAL A 1 198 ? 14.470 6.068 -19.937 1.00 89.19 198 VAL A O 1
ATOM 1535 N N . PHE A 1 199 ? 13.753 4.622 -18.346 1.00 89.25 199 PHE A N 1
ATOM 1536 C CA . PHE A 1 199 ? 13.379 5.568 -17.296 1.00 89.25 199 PHE A CA 1
ATOM 1537 C C . PHE A 1 199 ? 14.191 5.311 -16.036 1.00 89.25 199 PHE A C 1
ATOM 1539 O O . PHE A 1 199 ? 14.139 4.214 -15.490 1.00 89.25 199 PHE A O 1
ATOM 1546 N N . GLU A 1 200 ? 14.919 6.319 -15.563 1.00 90.69 200 GLU A N 1
ATOM 1547 C CA . GLU A 1 200 ? 15.641 6.267 -14.292 1.00 90.69 200 GLU A CA 1
ATOM 1548 C C . GLU A 1 200 ? 14.869 7.072 -13.242 1.00 90.69 200 GLU A C 1
ATOM 1550 O O . GLU A 1 200 ? 14.779 8.296 -13.317 1.00 90.69 200 GLU A O 1
ATOM 1555 N N . PHE A 1 201 ? 14.299 6.374 -12.266 1.00 85.44 201 PHE A N 1
ATOM 1556 C CA . PHE A 1 201 ? 13.629 6.958 -11.114 1.00 85.44 201 PHE A CA 1
ATOM 1557 C C . PHE A 1 201 ? 14.653 7.171 -10.002 1.00 85.44 201 PHE A C 1
ATOM 1559 O O . PHE A 1 201 ? 15.351 6.232 -9.618 1.00 85.44 201 PHE A O 1
ATOM 1566 N N . THR A 1 202 ? 14.721 8.385 -9.453 1.00 83.50 202 THR A N 1
ATOM 1567 C CA . THR A 1 202 ? 15.630 8.719 -8.342 1.00 83.50 202 THR A CA 1
ATOM 1568 C C . THR A 1 202 ? 14.824 9.193 -7.134 1.00 83.50 202 THR A C 1
ATOM 1570 O O . THR A 1 202 ? 14.750 10.392 -6.872 1.00 83.50 202 THR A O 1
ATOM 1573 N N . PRO A 1 203 ? 14.153 8.273 -6.425 1.00 69.44 203 PRO A N 1
ATOM 1574 C CA . PRO A 1 203 ? 13.300 8.643 -5.309 1.00 69.44 203 PRO A CA 1
ATOM 1575 C C . PRO A 1 203 ? 14.135 9.186 -4.136 1.00 69.44 203 PRO A C 1
ATOM 1577 O O . PRO A 1 203 ? 15.206 8.664 -3.819 1.00 69.44 203 PRO A O 1
ATOM 1580 N N . ASP A 1 204 ? 13.643 10.239 -3.475 1.00 61.41 204 ASP A N 1
ATOM 1581 C CA . ASP A 1 204 ? 14.388 10.926 -2.414 1.00 61.41 204 ASP A CA 1
ATOM 1582 C C . ASP A 1 204 ? 14.854 9.959 -1.319 1.00 61.41 204 ASP A C 1
ATOM 1584 O O . ASP A 1 204 ? 14.056 9.194 -0.765 1.00 61.41 204 ASP A O 1
ATOM 1588 N N . GLY A 1 205 ? 16.153 10.029 -1.008 1.00 62.38 205 GLY A N 1
ATOM 1589 C CA . GLY A 1 205 ? 16.790 9.276 0.074 1.00 62.38 205 GLY A CA 1
ATOM 1590 C C . GLY A 1 205 ? 17.079 7.797 -0.208 1.00 62.38 205 GLY A C 1
ATOM 1591 O O . GLY A 1 205 ? 17.569 7.130 0.699 1.00 62.38 205 GLY A O 1
ATOM 1592 N N . GLU A 1 206 ? 16.825 7.296 -1.420 1.00 68.69 206 GLU A N 1
ATOM 1593 C CA . GLU A 1 206 ? 16.911 5.868 -1.764 1.00 68.69 206 GLU A CA 1
ATOM 1594 C C . GLU A 1 206 ? 17.766 5.597 -3.019 1.00 68.69 206 GLU A C 1
ATOM 1596 O O . GLU A 1 206 ? 18.225 6.517 -3.700 1.00 68.69 206 GLU A O 1
ATOM 1601 N N . ASP A 1 207 ? 18.003 4.311 -3.302 1.00 73.50 207 ASP A N 1
ATOM 1602 C CA . ASP A 1 207 ? 18.685 3.858 -4.521 1.00 73.50 207 ASP A CA 1
ATOM 1603 C C . ASP A 1 207 ? 17.814 4.115 -5.767 1.00 73.50 207 ASP A C 1
ATOM 1605 O O . ASP A 1 207 ? 16.589 3.954 -5.728 1.00 73.50 207 ASP A O 1
ATOM 1609 N N . SER A 1 208 ? 18.443 4.489 -6.888 1.00 84.12 208 SER A N 1
ATOM 1610 C CA . SER A 1 208 ? 17.729 4.687 -8.152 1.00 84.12 208 SER A CA 1
ATOM 1611 C C . SER A 1 208 ? 17.223 3.365 -8.734 1.00 84.12 208 SER A C 1
ATOM 1613 O O . SER A 1 208 ? 17.780 2.290 -8.493 1.00 84.12 208 SER A O 1
ATOM 1615 N N . VAL A 1 209 ? 16.142 3.448 -9.509 1.00 88.19 209 VAL A N 1
ATOM 1616 C CA . VAL A 1 209 ? 15.549 2.313 -10.225 1.00 88.19 209 VAL A CA 1
ATOM 1617 C C . VAL A 1 209 ? 15.489 2.650 -11.702 1.00 88.19 209 VAL A C 1
ATOM 1619 O O . VAL A 1 209 ? 14.903 3.660 -12.075 1.00 88.19 209 VAL A O 1
ATOM 1622 N N . THR A 1 210 ? 16.065 1.804 -12.550 1.00 91.94 210 THR A N 1
ATOM 1623 C CA . THR A 1 210 ? 16.020 1.978 -14.004 1.00 91.94 210 THR A CA 1
ATOM 1624 C C . THR A 1 210 ? 15.090 0.948 -14.628 1.00 91.94 210 THR A C 1
ATOM 1626 O O . THR A 1 210 ? 15.325 -0.254 -14.506 1.00 91.94 210 THR A O 1
ATOM 1629 N N . ILE A 1 211 ? 14.045 1.413 -15.312 1.00 93.38 211 ILE A N 1
ATOM 1630 C CA . ILE A 1 211 ? 13.019 0.586 -15.954 1.00 93.38 211 ILE A CA 1
ATOM 1631 C C . ILE A 1 211 ? 13.036 0.823 -17.462 1.00 93.38 211 ILE A C 1
ATOM 1633 O O . ILE A 1 211 ? 12.983 1.956 -17.933 1.00 93.38 211 ILE A O 1
ATOM 1637 N N . GLU A 1 212 ? 13.086 -0.260 -18.221 1.00 93.38 212 GLU A N 1
ATOM 1638 C CA . GLU A 1 212 ? 12.984 -0.293 -19.674 1.00 93.38 212 GLU A CA 1
ATOM 1639 C C . GLU A 1 212 ? 11.597 -0.815 -20.066 1.00 93.38 212 GLU A C 1
ATOM 1641 O O . GLU A 1 212 ? 11.185 -1.874 -19.587 1.00 93.38 212 GLU A O 1
ATOM 1646 N N . LEU A 1 213 ? 10.867 -0.094 -20.925 1.00 93.19 213 LEU A N 1
ATOM 1647 C CA . LEU A 1 213 ? 9.603 -0.591 -21.483 1.00 93.19 213 LEU A CA 1
ATOM 1648 C C . LEU A 1 213 ? 9.871 -1.237 -22.838 1.00 93.19 213 LEU A C 1
ATOM 1650 O O . LEU A 1 213 ? 10.388 -0.601 -23.752 1.00 93.19 213 LEU A O 1
ATOM 1654 N N . THR A 1 214 ? 9.496 -2.501 -22.993 1.00 92.88 214 THR A N 1
ATOM 1655 C CA . THR A 1 214 ? 9.742 -3.269 -24.219 1.00 92.88 214 THR A CA 1
ATOM 1656 C C . THR A 1 214 ? 8.439 -3.795 -24.808 1.00 92.88 214 THR A C 1
ATOM 1658 O O . THR A 1 214 ? 7.375 -3.694 -24.203 1.00 92.88 214 THR A O 1
ATOM 1661 N N . ASN A 1 215 ? 8.501 -4.313 -26.040 1.00 93.25 215 ASN A N 1
ATOM 1662 C CA . ASN A 1 215 ? 7.358 -4.910 -26.744 1.00 93.25 215 ASN A CA 1
ATOM 1663 C C . ASN A 1 215 ? 6.077 -4.048 -26.737 1.00 93.25 215 ASN A C 1
ATOM 1665 O O . ASN A 1 215 ? 4.973 -4.588 -26.753 1.00 93.25 215 ASN A O 1
ATOM 1669 N N . VAL A 1 216 ? 6.224 -2.718 -26.764 1.00 91.81 216 VAL A N 1
ATOM 1670 C CA . VAL A 1 216 ? 5.100 -1.775 -26.782 1.00 91.81 216 VAL A CA 1
ATOM 1671 C C . VAL A 1 216 ? 4.268 -1.988 -28.050 1.00 91.81 216 VAL A C 1
ATOM 1673 O O . VAL A 1 216 ? 4.758 -1.839 -29.173 1.00 91.81 216 VAL A O 1
ATOM 1676 N N . LYS A 1 217 ? 2.997 -2.348 -27.877 1.00 92.25 217 LYS A N 1
ATOM 1677 C CA . LYS A 1 217 ? 2.014 -2.508 -28.951 1.00 92.25 217 LYS A CA 1
ATOM 1678 C C . LYS A 1 217 ? 1.028 -1.356 -28.912 1.00 92.25 217 LYS A C 1
ATOM 1680 O O . LYS A 1 217 ? 0.455 -1.057 -27.865 1.00 92.25 217 LYS A O 1
ATOM 1685 N N . THR A 1 218 ? 0.770 -0.783 -30.080 1.00 90.50 218 THR A N 1
ATOM 1686 C CA . THR A 1 218 ? -0.213 0.282 -30.266 1.00 90.50 218 THR A CA 1
ATOM 1687 C C . THR A 1 218 ? -1.365 -0.156 -31.169 1.00 90.50 218 THR A C 1
ATOM 1689 O O . THR A 1 218 ? -1.223 -1.084 -31.974 1.00 90.50 218 THR A O 1
ATOM 1692 N N . ASN A 1 219 ? -2.524 0.484 -31.015 1.00 86.94 219 ASN A N 1
ATOM 1693 C CA . ASN A 1 219 ? -3.667 0.317 -31.915 1.00 86.94 219 ASN A CA 1
ATOM 1694 C C . ASN A 1 219 ? -3.550 1.218 -33.169 1.00 86.94 219 ASN A C 1
ATOM 1696 O O . ASN A 1 219 ? -2.546 1.902 -33.378 1.00 86.94 219 ASN A O 1
ATOM 1700 N N . ASP A 1 220 ? -4.580 1.210 -34.025 1.00 85.06 220 ASP A N 1
ATOM 1701 C CA . ASP A 1 220 ? -4.611 2.006 -35.265 1.00 85.06 220 ASP A CA 1
ATOM 1702 C C . ASP A 1 220 ? -4.554 3.530 -35.011 1.00 85.06 220 ASP A C 1
ATOM 1704 O O . ASP A 1 220 ? -4.121 4.282 -35.891 1.00 85.06 220 ASP A O 1
ATOM 1708 N N . ASP A 1 221 ? -4.932 3.965 -33.807 1.00 82.25 221 ASP A N 1
ATOM 1709 C CA . ASP A 1 221 ? -4.926 5.358 -33.353 1.00 82.25 221 ASP A CA 1
ATOM 1710 C C . ASP A 1 221 ? -3.633 5.733 -32.598 1.00 82.25 221 ASP A C 1
ATOM 1712 O O . ASP A 1 221 ? -3.486 6.867 -32.159 1.00 82.25 221 ASP A O 1
ATOM 1716 N N . ARG A 1 222 ? -2.643 4.823 -32.553 1.00 80.88 222 ARG A N 1
ATOM 1717 C CA . ARG A 1 222 ? -1.353 4.939 -31.837 1.00 80.88 222 ARG A CA 1
ATOM 1718 C C . ARG A 1 222 ? -1.440 4.915 -30.314 1.00 80.88 222 ARG A C 1
ATOM 1720 O O . ARG A 1 222 ? -0.423 5.116 -29.658 1.00 80.88 222 ARG A O 1
ATOM 1727 N N . GLU A 1 223 ? -2.588 4.583 -29.748 1.00 86.88 223 GLU A N 1
ATOM 1728 C CA . GLU A 1 223 ? -2.696 4.384 -28.308 1.00 86.88 223 GLU A CA 1
ATOM 1729 C C . GLU A 1 223 ? -1.995 3.081 -27.912 1.00 86.88 223 GLU A C 1
ATOM 1731 O O . GLU A 1 223 ? -2.150 2.051 -28.580 1.00 86.88 223 GLU A O 1
ATOM 1736 N N . VAL A 1 224 ? -1.239 3.103 -26.815 1.00 91.31 224 VAL A N 1
ATOM 1737 C CA . VAL A 1 224 ? -0.594 1.903 -26.268 1.00 91.31 224 VAL A CA 1
ATOM 1738 C C . VAL A 1 224 ? -1.656 0.997 -25.655 1.00 91.31 224 VAL A C 1
ATOM 1740 O O . VAL A 1 224 ? -2.436 1.429 -24.811 1.00 91.31 224 VAL A O 1
ATOM 1743 N N . ILE A 1 225 ? -1.670 -0.268 -26.074 1.00 93.25 225 ILE A N 1
ATOM 1744 C CA . ILE A 1 225 ? -2.641 -1.286 -25.636 1.00 93.25 225 ILE A CA 1
ATOM 1745 C C . ILE A 1 225 ? -1.985 -2.478 -24.937 1.00 93.25 225 ILE A C 1
ATOM 1747 O O . ILE A 1 225 ? -2.668 -3.256 -24.274 1.00 93.25 225 ILE A O 1
ATOM 1751 N N . GLU A 1 226 ? -0.671 -2.645 -25.089 1.00 95.88 226 GLU A N 1
ATOM 1752 C CA . GLU A 1 226 ? 0.101 -3.674 -24.397 1.00 95.88 226 GLU A CA 1
ATOM 1753 C C . GLU A 1 226 ? 1.573 -3.253 -24.314 1.00 95.88 226 GLU A C 1
ATOM 1755 O O . GLU A 1 226 ? 2.088 -2.655 -25.260 1.00 95.88 226 GLU A O 1
ATOM 1760 N N . PHE A 1 227 ? 2.262 -3.579 -23.226 1.00 95.62 227 PHE A N 1
ATOM 1761 C CA . PHE A 1 227 ? 3.709 -3.416 -23.096 1.00 95.62 227 PHE A CA 1
ATOM 1762 C C . PHE A 1 227 ? 4.292 -4.421 -22.094 1.00 95.62 227 PHE A C 1
ATOM 1764 O O . PHE A 1 227 ? 3.576 -5.007 -21.280 1.00 95.62 227 PHE A O 1
ATOM 1771 N N . ASP A 1 228 ? 5.608 -4.586 -22.144 1.00 97.19 228 ASP A N 1
ATOM 1772 C CA . ASP A 1 228 ? 6.404 -5.329 -21.171 1.00 97.19 228 ASP A CA 1
ATOM 1773 C C . ASP A 1 228 ? 7.312 -4.341 -20.425 1.00 97.19 228 ASP A C 1
ATOM 1775 O O . ASP A 1 228 ? 7.632 -3.272 -20.953 1.00 97.19 228 ASP A O 1
ATOM 1779 N N . TYR A 1 229 ? 7.780 -4.694 -19.228 1.00 96.12 229 TYR A N 1
ATOM 1780 C CA . TYR A 1 229 ? 8.819 -3.919 -18.540 1.00 96.12 229 TYR A CA 1
ATOM 1781 C C . TYR A 1 229 ? 9.955 -4.812 -18.050 1.00 96.12 229 TYR A C 1
ATOM 1783 O O . TYR A 1 229 ? 9.722 -5.959 -17.668 1.00 96.12 229 TYR A O 1
ATOM 1791 N N . GLU A 1 230 ? 11.165 -4.260 -17.999 1.00 96.19 230 GLU A N 1
ATOM 1792 C CA . GLU A 1 230 ? 12.338 -4.853 -17.356 1.00 96.19 230 GLU A CA 1
ATOM 1793 C C . GLU A 1 230 ? 13.034 -3.815 -16.461 1.00 96.19 230 GLU A C 1
ATOM 1795 O O . GLU A 1 230 ? 13.323 -2.701 -16.885 1.00 96.19 230 GLU A O 1
ATOM 1800 N N . VAL A 1 231 ? 13.320 -4.179 -15.213 1.00 93.69 231 VAL A N 1
ATOM 1801 C CA . VAL A 1 231 ? 14.186 -3.413 -14.313 1.00 93.69 231 VAL A CA 1
ATOM 1802 C C . VAL A 1 231 ? 15.633 -3.757 -14.650 1.00 93.69 231 VAL A C 1
ATOM 1804 O O . VAL A 1 231 ? 16.079 -4.881 -14.406 1.00 93.69 231 VAL A O 1
ATOM 1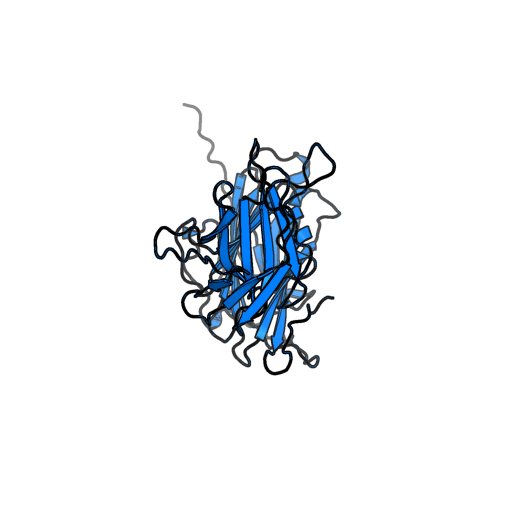807 N N . THR A 1 232 ? 16.366 -2.797 -15.209 1.00 93.50 232 THR A N 1
ATOM 1808 C CA . THR A 1 232 ? 17.752 -2.981 -15.669 1.00 93.50 232 THR A CA 1
ATOM 1809 C C . THR A 1 232 ? 18.788 -2.592 -14.616 1.00 93.50 232 THR A C 1
ATOM 1811 O O . THR A 1 232 ? 19.904 -3.118 -14.638 1.00 93.50 232 THR A O 1
ATOM 1814 N N . ASP A 1 233 ? 18.416 -1.728 -13.669 1.00 90.31 233 ASP A N 1
ATOM 1815 C CA . ASP A 1 233 ? 19.211 -1.390 -12.486 1.00 90.31 233 ASP A CA 1
ATOM 1816 C C . ASP A 1 233 ? 18.300 -1.049 -11.297 1.00 90.31 233 ASP A C 1
ATOM 1818 O O . ASP A 1 233 ? 17.198 -0.533 -11.484 1.00 90.31 233 ASP A O 1
ATOM 1822 N N . GLY A 1 234 ? 18.754 -1.331 -10.077 1.00 87.50 234 GLY A N 1
ATOM 1823 C CA . GLY A 1 234 ? 17.987 -1.083 -8.851 1.00 87.50 234 GLY A CA 1
ATOM 1824 C C . GLY A 1 234 ? 17.025 -2.210 -8.416 1.00 87.50 234 GLY A C 1
ATOM 1825 O O . GLY A 1 234 ? 17.091 -3.339 -8.918 1.00 87.50 234 GLY A O 1
ATOM 1826 N N . PRO A 1 235 ? 16.174 -1.956 -7.401 1.00 85.69 235 PRO A N 1
ATOM 1827 C CA . PRO A 1 235 ? 15.207 -2.922 -6.878 1.00 85.69 235 PRO A CA 1
ATOM 1828 C C . PRO A 1 235 ? 14.093 -3.281 -7.870 1.00 85.69 235 PRO A C 1
ATOM 1830 O O . PRO A 1 235 ? 13.640 -2.461 -8.660 1.00 85.69 235 PRO A O 1
ATOM 1833 N N . GLY A 1 236 ? 13.593 -4.518 -7.772 1.00 89.12 236 GLY A N 1
ATOM 1834 C CA . GLY A 1 236 ? 12.422 -4.963 -8.532 1.00 89.12 236 GLY A CA 1
ATOM 1835 C C . GLY A 1 236 ? 11.129 -4.232 -8.142 1.00 89.12 236 GLY A C 1
ATOM 1836 O O . GLY A 1 236 ? 11.035 -3.609 -7.085 1.00 89.12 236 GLY A O 1
ATOM 1837 N N . VAL A 1 237 ? 10.111 -4.369 -8.984 1.00 88.75 237 VAL A N 1
ATOM 1838 C CA . VAL A 1 237 ? 8.795 -3.734 -8.854 1.00 88.75 237 VAL A CA 1
ATOM 1839 C C . VAL A 1 237 ? 7.846 -4.634 -8.060 1.00 88.75 237 VAL A C 1
ATOM 1841 O O . VAL A 1 237 ? 7.814 -5.844 -8.267 1.00 88.75 237 VAL A O 1
ATOM 1844 N N . CYS A 1 238 ? 7.079 -4.060 -7.139 1.00 85.56 238 CYS A N 1
ATOM 1845 C CA . CYS A 1 238 ? 6.065 -4.758 -6.336 1.00 85.56 238 CYS A CA 1
ATOM 1846 C C . CYS A 1 238 ? 4.640 -4.503 -6.845 1.00 85.56 238 CYS A C 1
ATOM 1848 O O . CYS A 1 238 ? 3.762 -5.346 -6.654 1.00 85.56 238 CYS A O 1
ATOM 1850 N N . GLU A 1 239 ? 4.425 -3.387 -7.540 1.00 88.62 239 GLU A N 1
ATOM 1851 C CA . GLU A 1 239 ? 3.155 -3.059 -8.173 1.00 88.62 239 GLU A CA 1
ATOM 1852 C C . GLU A 1 239 ? 3.363 -2.225 -9.443 1.00 88.62 239 GLU A C 1
ATOM 1854 O O . GLU A 1 239 ? 4.238 -1.358 -9.507 1.00 88.62 239 GLU A O 1
ATOM 1859 N N . VAL A 1 240 ? 2.544 -2.498 -10.459 1.00 92.38 240 VAL A N 1
ATOM 1860 C CA . VAL A 1 240 ? 2.360 -1.615 -11.616 1.00 92.38 240 VAL A CA 1
ATOM 1861 C C . VAL A 1 240 ? 0.887 -1.260 -11.722 1.00 92.38 240 VAL A C 1
ATOM 1863 O O . VAL A 1 240 ? 0.039 -2.154 -11.748 1.00 92.38 240 VAL A O 1
ATOM 1866 N N . THR A 1 241 ? 0.587 0.026 -11.854 1.00 91.00 241 THR A N 1
ATOM 1867 C CA . THR A 1 241 ? -0.775 0.505 -12.091 1.00 91.00 241 THR A CA 1
ATOM 1868 C C . THR A 1 241 ? -0.859 1.124 -13.473 1.00 91.00 241 THR A C 1
ATOM 1870 O O . THR A 1 241 ? -0.118 2.036 -13.822 1.00 91.00 241 THR A O 1
ATOM 1873 N N . THR A 1 242 ? -1.756 0.591 -14.298 1.00 94.19 242 THR A N 1
ATOM 1874 C CA . THR A 1 242 ? -2.020 1.124 -15.640 1.00 94.19 242 THR A CA 1
ATOM 1875 C C . THR A 1 242 ? -3.298 1.940 -15.616 1.00 94.19 242 THR A C 1
ATOM 1877 O O . THR A 1 242 ? -4.318 1.503 -15.067 1.00 94.19 242 THR A O 1
ATOM 1880 N N . VAL A 1 243 ? -3.242 3.131 -16.208 1.00 90.38 243 VAL A N 1
ATOM 1881 C CA . VAL A 1 243 ? -4.343 4.089 -16.203 1.00 90.38 243 VAL A CA 1
ATOM 1882 C C . VAL A 1 243 ? -4.720 4.428 -17.634 1.00 90.38 243 VAL A C 1
ATOM 1884 O O . VAL A 1 243 ? -3.864 4.658 -18.486 1.00 90.38 243 VAL A O 1
ATOM 1887 N N . GLY A 1 244 ? -6.017 4.431 -17.915 1.00 88.94 244 GLY A N 1
ATOM 1888 C CA . GLY A 1 244 ? -6.525 4.673 -19.257 1.00 88.94 244 GLY A CA 1
ATOM 1889 C C . GLY A 1 244 ? -8.018 4.961 -19.276 1.00 88.94 244 GLY A C 1
ATOM 1890 O O . GLY A 1 244 ? -8.736 4.742 -18.293 1.00 88.94 244 GLY A O 1
ATOM 1891 N N . GLY A 1 245 ? -8.481 5.450 -20.422 1.00 84.38 245 GLY A N 1
ATOM 1892 C CA . GLY A 1 245 ? -9.855 5.902 -20.608 1.00 84.38 245 GLY A CA 1
ATOM 1893 C C . GLY A 1 245 ? -10.121 7.280 -19.996 1.00 84.38 245 GLY A C 1
ATOM 1894 O O . GLY A 1 245 ? -9.354 7.798 -19.189 1.00 84.38 245 GLY A O 1
ATOM 1895 N N . GLY A 1 246 ? -11.231 7.893 -20.399 1.00 67.94 246 GLY A N 1
ATOM 1896 C CA . GLY A 1 246 ? -11.537 9.268 -20.013 1.00 67.94 246 GLY A CA 1
ATOM 1897 C C . GLY A 1 246 ? -12.906 9.722 -20.498 1.00 67.94 246 GLY A C 1
ATOM 1898 O O . GLY A 1 246 ? -13.016 10.432 -21.487 1.00 67.94 246 GLY A O 1
ATOM 1899 N N . ASP A 1 247 ? -13.944 9.303 -19.779 1.00 62.56 247 ASP A N 1
ATOM 1900 C CA . ASP A 1 247 ? -15.266 9.934 -19.721 1.00 62.56 247 ASP A CA 1
ATOM 1901 C C . ASP A 1 247 ? -15.909 9.540 -18.367 1.00 62.56 247 ASP A C 1
ATOM 1903 O O . ASP A 1 247 ? -15.464 8.565 -17.754 1.00 62.56 247 ASP A O 1
ATOM 1907 N N . PRO A 1 248 ? -16.909 10.279 -17.841 1.00 56.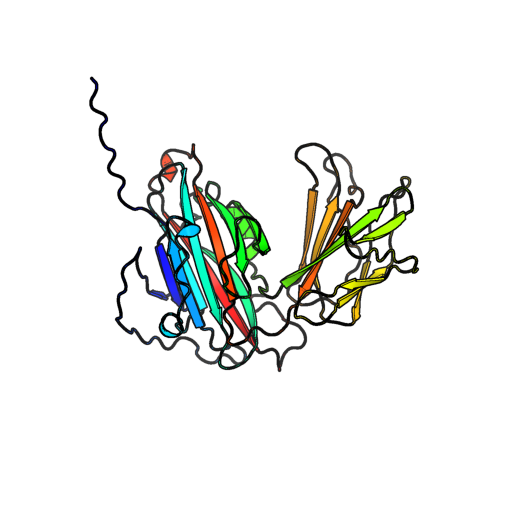75 248 PRO A N 1
ATOM 1908 C CA . PRO A 1 248 ? -17.392 10.131 -16.463 1.00 56.75 248 PRO A CA 1
ATOM 1909 C C . PRO A 1 248 ? -17.647 8.666 -16.052 1.00 56.75 248 PRO A C 1
ATOM 1911 O O . PRO A 1 248 ? -18.335 7.949 -16.787 1.00 56.75 248 PRO A O 1
ATOM 1914 N N . PRO A 1 249 ? -17.145 8.214 -14.883 1.00 57.19 249 PRO A N 1
ATOM 1915 C CA . PRO A 1 249 ? -16.732 9.028 -13.732 1.00 57.19 249 PRO A CA 1
ATOM 1916 C C . PRO A 1 249 ? -15.250 9.453 -13.684 1.00 57.19 249 PRO A C 1
ATOM 1918 O O . PRO A 1 249 ? -14.860 10.088 -12.712 1.00 57.19 249 PRO A O 1
ATOM 1921 N N . GLY A 1 250 ? -14.431 9.158 -14.698 1.00 71.88 250 GLY A N 1
ATOM 1922 C CA . GLY A 1 250 ? -12.999 9.492 -14.698 1.00 71.88 250 GLY A CA 1
ATOM 1923 C C . GLY A 1 250 ? -12.129 8.363 -15.258 1.00 71.88 250 GLY A C 1
ATOM 1924 O O . GLY A 1 250 ? -12.674 7.371 -15.754 1.00 71.88 250 GLY A O 1
ATOM 1925 N N . PRO A 1 251 ? -10.792 8.500 -15.195 1.00 82.62 251 PRO A N 1
ATOM 1926 C CA . PRO A 1 251 ? -9.874 7.480 -15.691 1.00 82.62 251 PRO A CA 1
ATOM 1927 C C . PRO A 1 251 ? -10.032 6.169 -14.915 1.00 82.62 251 PRO A C 1
ATOM 1929 O O . PRO A 1 251 ? -10.278 6.158 -13.704 1.00 82.62 251 PRO A O 1
ATOM 1932 N N . LYS A 1 252 ? -9.895 5.048 -15.622 1.00 84.69 252 LYS A N 1
ATOM 1933 C CA . LYS A 1 252 ? -9.939 3.702 -15.044 1.00 84.69 252 LYS A CA 1
ATOM 1934 C C . LYS A 1 252 ? -8.530 3.259 -14.663 1.00 84.69 252 LYS A C 1
ATOM 1936 O O . LYS A 1 252 ? -7.559 3.717 -15.257 1.00 84.69 252 LYS A O 1
ATOM 1941 N N . ARG A 1 253 ? -8.427 2.352 -13.690 1.00 87.88 253 ARG A N 1
ATOM 1942 C CA . ARG A 1 253 ? -7.158 1.796 -13.201 1.00 87.88 253 ARG A CA 1
ATOM 1943 C C . ARG A 1 253 ? -7.188 0.277 -13.250 1.00 87.88 253 ARG A C 1
ATOM 1945 O O . ARG A 1 253 ? -8.228 -0.327 -12.988 1.00 87.88 253 ARG A O 1
ATOM 1952 N N . LYS A 1 254 ? -6.053 -0.330 -13.583 1.00 87.75 254 LYS A N 1
ATOM 1953 C CA . LYS A 1 254 ? -5.834 -1.777 -13.531 1.00 87.75 254 LYS A CA 1
ATOM 1954 C C . LYS A 1 254 ? -4.511 -2.045 -12.826 1.00 87.75 254 LYS A C 1
ATOM 1956 O O . LYS A 1 254 ? -3.472 -1.540 -13.250 1.00 87.75 254 LYS A O 1
ATOM 1961 N N . TYR A 1 255 ? -4.597 -2.828 -11.756 1.00 84.38 255 TYR A N 1
ATOM 1962 C CA . TYR A 1 255 ? -3.525 -3.061 -10.794 1.00 84.38 255 TYR A CA 1
ATOM 1963 C C . TYR A 1 255 ? -2.853 -4.411 -11.051 1.00 84.38 255 TYR A C 1
ATOM 1965 O O . TYR A 1 255 ? -3.521 -5.446 -11.119 1.00 84.38 255 TYR A O 1
ATOM 1973 N N . TYR A 1 256 ? -1.529 -4.405 -11.148 1.00 86.25 256 TYR A N 1
ATOM 1974 C CA . TYR A 1 256 ? -0.682 -5.589 -11.250 1.00 86.25 256 TYR A CA 1
ATOM 1975 C C . TYR A 1 256 ? 0.152 -5.694 -9.978 1.00 86.25 256 TYR A C 1
ATOM 1977 O O . TYR A 1 256 ? 1.249 -5.145 -9.908 1.00 86.25 256 TYR A O 1
ATOM 1985 N N . VAL A 1 257 ? -0.384 -6.374 -8.963 1.00 78.94 257 VAL A N 1
ATOM 1986 C CA . VAL A 1 257 ? 0.275 -6.490 -7.655 1.00 78.94 257 VAL A CA 1
ATOM 1987 C C . VAL A 1 257 ? 0.956 -7.838 -7.519 1.00 78.94 257 VAL A C 1
ATOM 1989 O O . VAL A 1 257 ? 0.333 -8.884 -7.709 1.00 78.94 257 VAL A O 1
ATOM 1992 N N . TYR A 1 258 ? 2.241 -7.810 -7.189 1.00 79.94 258 TYR A N 1
ATOM 1993 C CA . TYR A 1 258 ? 3.074 -8.999 -7.114 1.00 79.94 258 TYR A CA 1
ATOM 1994 C C . TYR A 1 258 ? 3.233 -9.467 -5.665 1.00 79.94 258 TYR A C 1
ATOM 1996 O O . TYR A 1 258 ? 3.351 -8.671 -4.737 1.00 79.94 258 TYR A O 1
ATOM 2004 N N . GLU A 1 259 ? 3.294 -10.786 -5.463 1.00 60.97 259 GLU A N 1
ATOM 2005 C CA . GLU A 1 259 ? 3.576 -11.379 -4.146 1.00 60.97 259 GLU A CA 1
ATOM 2006 C C . GLU A 1 259 ? 5.008 -11.090 -3.647 1.00 60.97 259 GLU A C 1
ATOM 2008 O O . GLU A 1 259 ? 5.304 -11.332 -2.477 1.00 60.97 259 GLU A O 1
ATOM 2013 N N . GLY A 1 260 ? 5.873 -10.554 -4.519 1.00 69.56 260 GLY A N 1
ATOM 2014 C CA . GLY A 1 260 ? 7.256 -10.173 -4.249 1.00 69.56 260 GLY A CA 1
ATOM 2015 C C . GLY A 1 260 ? 7.792 -9.138 -5.237 1.00 69.56 260 GLY A C 1
ATOM 2016 O O . GLY A 1 260 ? 7.028 -8.515 -5.964 1.00 69.56 260 GLY A O 1
ATOM 2017 N N . CYS A 1 261 ? 9.112 -8.957 -5.284 1.00 80.69 261 CYS A N 1
ATOM 2018 C CA . CYS A 1 261 ? 9.731 -8.026 -6.229 1.00 80.69 261 CYS A CA 1
ATOM 2019 C C . CYS A 1 261 ? 9.940 -8.706 -7.573 1.00 80.69 261 CYS A C 1
ATOM 2021 O O . CYS A 1 261 ? 10.638 -9.717 -7.665 1.00 80.69 261 CYS A O 1
ATOM 2023 N N . ARG A 1 262 ? 9.381 -8.117 -8.619 1.00 87.81 262 ARG A N 1
ATOM 2024 C CA . ARG A 1 262 ? 9.489 -8.600 -9.980 1.00 87.81 262 ARG A CA 1
ATOM 2025 C C . ARG A 1 262 ? 10.346 -7.641 -10.794 1.00 87.81 262 ARG A C 1
ATOM 2027 O O . ARG A 1 262 ? 10.061 -6.455 -10.887 1.00 87.81 262 ARG A O 1
ATOM 2034 N N . SER A 1 263 ? 11.424 -8.156 -11.374 1.00 92.62 263 SER A N 1
ATOM 2035 C CA . SER A 1 263 ? 12.280 -7.363 -12.265 1.00 92.62 263 SER A CA 1
ATOM 2036 C C . SER A 1 263 ? 11.804 -7.387 -13.715 1.00 92.62 263 SER A C 1
ATOM 2038 O O . SER A 1 263 ? 12.358 -6.667 -14.525 1.00 92.62 263 SER A O 1
ATOM 2040 N N . VAL A 1 264 ? 10.822 -8.219 -14.071 1.00 94.69 264 VAL A N 1
ATOM 2041 C CA . VAL A 1 264 ? 10.304 -8.291 -15.444 1.00 94.69 264 VAL A CA 1
ATOM 2042 C C . VAL A 1 264 ? 8.872 -8.805 -15.476 1.00 94.69 264 VAL A C 1
ATOM 2044 O O . VAL A 1 264 ? 8.589 -9.854 -14.891 1.00 94.69 264 VAL A O 1
ATOM 2047 N N . ASP A 1 265 ? 7.982 -8.137 -16.203 1.00 96.25 265 ASP A N 1
ATOM 2048 C CA . ASP A 1 265 ? 6.656 -8.664 -16.534 1.00 96.25 265 ASP A CA 1
ATOM 2049 C C . ASP A 1 265 ? 6.277 -8.378 -17.986 1.00 96.25 265 ASP A C 1
ATOM 2051 O O . ASP A 1 265 ? 6.843 -7.499 -18.633 1.00 96.25 265 ASP A O 1
ATOM 2055 N N . TYR A 1 266 ? 5.342 -9.175 -18.495 1.00 96.56 266 TYR A N 1
ATOM 2056 C CA . TYR A 1 266 ? 5.002 -9.260 -19.901 1.00 96.56 266 TYR A CA 1
ATOM 2057 C C . TYR A 1 266 ? 3.494 -9.134 -20.102 1.00 96.56 266 TYR A C 1
ATOM 2059 O O . TYR A 1 266 ? 2.711 -9.716 -19.348 1.00 96.56 266 TYR A O 1
ATOM 2067 N N . GLY A 1 267 ? 3.087 -8.462 -21.172 1.00 95.81 267 GLY A N 1
ATOM 2068 C CA . GLY A 1 267 ? 1.694 -8.356 -21.580 1.00 95.81 267 GLY A CA 1
ATOM 2069 C C . GLY A 1 267 ? 0.850 -7.516 -20.627 1.00 95.81 267 GLY A C 1
ATOM 2070 O O . GLY A 1 267 ? -0.318 -7.843 -20.402 1.00 95.81 267 GLY A O 1
ATOM 2071 N N . LEU A 1 268 ? 1.425 -6.464 -20.039 1.00 96.69 268 LEU A N 1
ATOM 2072 C CA . LEU A 1 268 ? 0.660 -5.496 -19.263 1.00 96.69 268 LEU A CA 1
ATOM 2073 C C . LEU A 1 268 ? -0.225 -4.712 -20.220 1.00 96.69 268 LEU A C 1
ATOM 2075 O O . LEU A 1 268 ? 0.214 -4.279 -21.279 1.00 96.69 268 LEU A O 1
ATOM 2079 N N . THR A 1 269 ? -1.481 -4.533 -19.841 1.00 96.06 269 THR A N 1
ATOM 2080 C CA . THR A 1 269 ? -2.506 -3.891 -20.661 1.00 96.06 269 THR A CA 1
ATOM 2081 C C . THR A 1 269 ? -3.159 -2.776 -19.861 1.00 96.06 269 THR A C 1
ATOM 2083 O O . THR A 1 269 ? -3.330 -2.959 -18.654 1.00 96.06 269 THR A O 1
ATOM 2086 N N . PRO A 1 270 ? -3.634 -1.703 -20.504 1.00 93.25 270 PRO A N 1
ATOM 2087 C CA . PRO A 1 270 ? -4.524 -0.741 -19.868 1.00 93.25 270 PRO A CA 1
ATOM 2088 C C . PRO A 1 270 ? -5.818 -1.385 -19.328 1.00 93.25 270 PRO A C 1
ATOM 2090 O O . PRO A 1 270 ? -6.100 -2.564 -19.585 1.00 93.25 270 PRO A O 1
ATOM 2093 N N . PRO A 1 271 ? -6.639 -0.615 -18.593 1.00 90.94 271 PRO A N 1
ATOM 2094 C CA . PRO A 1 271 ? -7.948 -1.064 -18.137 1.00 90.94 271 PRO A CA 1
ATOM 2095 C C . PRO A 1 271 ? -8.857 -1.522 -19.283 1.00 90.94 271 PRO A C 1
ATOM 2097 O O . PRO A 1 271 ? -8.840 -0.962 -20.383 1.00 90.94 271 PRO A O 1
ATOM 2100 N N . ASP A 1 272 ? -9.684 -2.526 -18.999 1.00 88.69 272 ASP A N 1
ATOM 2101 C CA . ASP A 1 272 ? -10.613 -3.099 -19.972 1.00 88.69 272 ASP A CA 1
ATOM 2102 C C . ASP A 1 272 ? -11.680 -2.070 -20.386 1.00 88.69 272 ASP A C 1
ATOM 2104 O O . ASP A 1 272 ? -12.156 -1.268 -19.578 1.00 88.69 272 ASP A O 1
ATOM 2108 N N . HIS A 1 273 ? -12.077 -2.094 -21.659 1.00 83.44 273 HIS A N 1
ATOM 2109 C CA . HIS A 1 273 ? -13.082 -1.177 -22.178 1.00 83.44 273 HIS A CA 1
ATOM 2110 C C . HIS A 1 273 ? -14.493 -1.638 -21.783 1.00 83.44 273 HIS A C 1
ATOM 2112 O O . HIS A 1 273 ? -14.951 -2.714 -22.155 1.00 83.44 273 HIS A O 1
ATOM 2118 N N . ASP A 1 274 ? -15.269 -0.753 -21.154 1.00 77.88 274 ASP A N 1
ATOM 2119 C CA . ASP A 1 274 ? -16.607 -1.081 -20.623 1.00 77.88 274 ASP A CA 1
ATOM 2120 C C . ASP A 1 274 ? -17.667 -1.491 -21.676 1.00 77.88 274 ASP A C 1
ATOM 2122 O O . ASP A 1 274 ? -18.752 -1.957 -21.327 1.00 77.88 274 ASP A O 1
ATOM 2126 N N . LYS A 1 275 ? -17.428 -1.245 -22.973 1.00 76.62 275 LYS A N 1
ATOM 2127 C CA . LYS A 1 275 ? -18.453 -1.314 -24.037 1.00 76.62 275 LYS A CA 1
ATOM 2128 C C . LYS A 1 275 ? -18.079 -2.234 -25.194 1.00 76.62 275 LYS A C 1
ATOM 2130 O O . LYS A 1 275 ? -18.934 -2.518 -26.035 1.00 76.62 275 LYS A O 1
ATOM 2135 N N . THR A 1 276 ? -16.828 -2.663 -25.272 1.00 75.69 276 THR A N 1
ATOM 2136 C CA . THR A 1 276 ? -16.288 -3.433 -26.392 1.00 75.69 276 THR A CA 1
ATOM 2137 C C . THR A 1 276 ? -15.286 -4.450 -25.878 1.00 75.69 276 THR A C 1
ATOM 2139 O O . THR A 1 276 ? -14.622 -4.196 -24.882 1.00 75.69 276 THR A O 1
ATOM 2142 N N . ASP A 1 277 ? -15.117 -5.553 -26.604 1.00 78.75 277 ASP A N 1
ATOM 2143 C CA . ASP A 1 277 ? -14.003 -6.470 -26.368 1.00 78.75 277 ASP A CA 1
ATOM 2144 C C . ASP A 1 277 ? -12.686 -5.736 -26.695 1.00 78.75 277 ASP A C 1
ATOM 2146 O O . ASP A 1 277 ? -12.390 -5.481 -27.864 1.00 78.75 277 ASP A O 1
ATOM 2150 N N . GLY A 1 278 ? -11.933 -5.335 -25.668 1.00 84.62 278 GLY A N 1
ATOM 2151 C CA . GLY A 1 278 ? -10.697 -4.564 -25.810 1.00 84.62 278 GLY A CA 1
ATOM 2152 C C . GLY A 1 278 ? -10.306 -3.826 -24.530 1.00 84.62 278 GLY A C 1
ATOM 2153 O O . GLY A 1 278 ? -10.945 -3.981 -23.492 1.00 84.62 278 GLY A O 1
ATOM 2154 N N . VAL A 1 279 ? -9.259 -3.013 -24.624 1.00 86.25 279 VAL A N 1
ATOM 2155 C CA . VAL A 1 279 ? -8.751 -2.146 -23.550 1.00 86.25 279 VAL A CA 1
ATOM 2156 C C . VAL A 1 279 ? -8.814 -0.693 -24.004 1.00 86.25 279 VAL A C 1
ATOM 2158 O O . VAL A 1 279 ? -8.872 -0.427 -25.207 1.00 86.25 279 VAL A O 1
ATOM 2161 N N . TYR A 1 280 ? -8.838 0.240 -23.058 1.00 88.50 280 TYR A N 1
ATOM 2162 C CA . TYR A 1 280 ? -8.621 1.652 -23.368 1.00 88.50 280 TYR A CA 1
ATOM 2163 C C . TYR A 1 280 ? -7.179 1.896 -23.845 1.00 88.50 280 TYR A C 1
ATOM 2165 O O . TYR A 1 280 ? -6.304 1.058 -23.631 1.00 88.50 280 TYR A O 1
ATOM 2173 N N . GLY A 1 281 ? -6.922 3.054 -24.455 1.00 88.62 281 GLY A N 1
ATOM 2174 C CA . GLY A 1 281 ? -5.562 3.560 -24.610 1.00 88.62 281 GLY A CA 1
ATOM 2175 C C . GLY A 1 281 ? -4.909 3.852 -23.257 1.00 88.62 281 GLY A C 1
ATOM 2176 O O . GLY A 1 281 ? -5.580 4.311 -22.324 1.00 88.62 281 GLY A O 1
ATOM 2177 N N . LEU A 1 282 ? -3.612 3.556 -23.135 1.00 90.75 282 LEU A N 1
ATOM 2178 C CA . LEU A 1 282 ? -2.815 3.934 -21.968 1.00 90.75 282 LEU A CA 1
ATOM 2179 C C . LEU A 1 282 ? -2.666 5.460 -21.918 1.00 90.75 282 LEU A C 1
ATOM 2181 O O . LE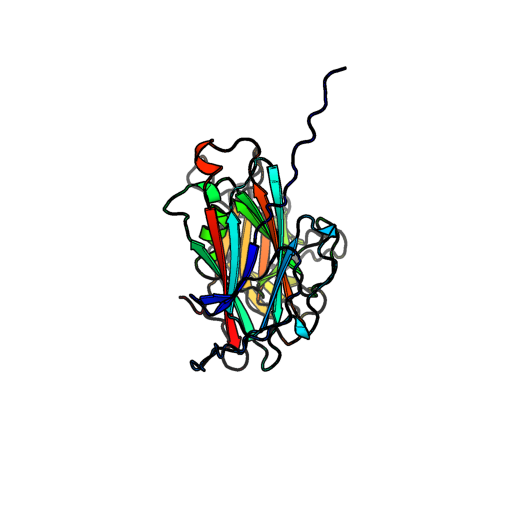U A 1 282 ? -2.087 6.049 -22.824 1.00 90.75 282 LEU A O 1
ATOM 2185 N N . SER A 1 283 ? -3.135 6.069 -20.832 1.00 88.88 283 SER A N 1
ATOM 2186 C CA . SER A 1 283 ? -2.841 7.466 -20.502 1.00 88.88 283 SER A CA 1
ATOM 2187 C C . SER A 1 283 ? -1.470 7.556 -19.837 1.00 88.88 283 SER A C 1
ATOM 2189 O O . SER A 1 283 ? -0.588 8.292 -20.271 1.00 88.88 283 SER A O 1
ATOM 2191 N N . HIS A 1 284 ? -1.279 6.765 -18.780 1.00 91.25 284 HIS A N 1
ATOM 2192 C CA . HIS A 1 284 ? -0.022 6.691 -18.051 1.00 91.25 284 HIS A CA 1
ATOM 2193 C C . HIS A 1 284 ? 0.106 5.363 -17.305 1.00 91.25 284 HIS A C 1
ATOM 2195 O O . HIS A 1 284 ? -0.866 4.622 -17.111 1.00 91.25 284 HIS A O 1
ATOM 2201 N N . VAL A 1 285 ? 1.330 5.061 -16.892 1.00 93.12 285 VAL A N 1
ATOM 2202 C CA . VAL A 1 285 ? 1.668 3.923 -16.038 1.00 93.12 285 VAL A CA 1
ATOM 2203 C C . VAL A 1 285 ? 2.385 4.416 -14.788 1.00 93.12 285 VAL A C 1
ATOM 2205 O O . VAL A 1 285 ? 3.274 5.257 -14.860 1.00 93.12 285 VAL A O 1
ATOM 2208 N N . GLU A 1 286 ? 1.993 3.884 -13.642 1.00 91.94 286 GLU A N 1
ATOM 2209 C CA . GLU A 1 286 ? 2.561 4.151 -12.325 1.00 91.94 286 GLU A CA 1
ATOM 2210 C C . GLU A 1 286 ? 3.377 2.928 -11.893 1.00 91.94 286 GLU A C 1
ATOM 2212 O O . GLU A 1 286 ? 2.887 1.795 -11.948 1.00 91.94 286 GLU A O 1
ATOM 2217 N N . PHE A 1 287 ? 4.622 3.147 -11.470 1.00 91.06 287 PHE A N 1
ATOM 2218 C CA . PHE A 1 287 ? 5.497 2.083 -10.977 1.00 91.06 287 PHE A CA 1
ATOM 2219 C C . PHE A 1 287 ? 5.717 2.206 -9.478 1.00 91.06 287 PHE A C 1
ATOM 2221 O O . PHE A 1 287 ? 5.943 3.299 -8.957 1.00 91.06 287 PHE A O 1
ATOM 2228 N N . TYR A 1 288 ? 5.729 1.060 -8.804 1.00 88.12 288 TYR A N 1
ATOM 2229 C CA . TYR A 1 288 ? 6.038 0.967 -7.388 1.00 88.12 288 TYR A CA 1
ATOM 2230 C C . TYR A 1 288 ? 7.182 -0.021 -7.186 1.00 88.12 288 TYR A C 1
ATOM 2232 O O . TYR A 1 288 ? 7.071 -1.206 -7.514 1.00 88.12 288 TYR A O 1
ATOM 2240 N N . ALA A 1 289 ? 8.303 0.455 -6.656 1.00 85.94 289 ALA A N 1
ATOM 2241 C CA . ALA A 1 289 ? 9.455 -0.387 -6.381 1.00 85.94 289 ALA A CA 1
ATOM 2242 C C . ALA A 1 289 ? 9.404 -0.957 -4.976 1.00 85.94 289 ALA A C 1
ATOM 2244 O O . ALA A 1 289 ? 8.972 -0.315 -4.018 1.00 85.94 289 ALA A O 1
ATOM 2245 N N . CYS A 1 290 ? 9.960 -2.152 -4.849 1.00 80.38 290 CYS A N 1
ATOM 2246 C CA . CYS A 1 290 ? 10.364 -2.643 -3.555 1.00 80.38 290 CYS A CA 1
ATOM 2247 C C . CYS A 1 290 ? 11.396 -1.698 -2.939 1.00 80.38 290 CYS A C 1
ATOM 2249 O O . CYS A 1 290 ? 12.503 -1.546 -3.449 1.00 80.38 290 CYS A O 1
ATOM 2251 N N . GLY A 1 291 ? 11.059 -1.124 -1.797 1.00 74.19 291 GLY A N 1
ATOM 2252 C CA . GLY A 1 291 ? 11.980 -0.399 -0.951 1.00 74.19 291 GLY A CA 1
ATOM 2253 C C . GLY A 1 291 ? 13.038 -1.307 -0.328 1.00 74.19 291 GLY A C 1
ATOM 2254 O O . GLY A 1 291 ? 13.080 -2.537 -0.515 1.00 74.19 291 GLY A O 1
ATOM 2255 N N . GLY A 1 292 ? 13.914 -0.660 0.434 1.00 72.06 292 GLY A N 1
ATOM 2256 C CA . GLY A 1 292 ? 14.942 -1.307 1.226 1.00 72.06 292 GLY A CA 1
ATOM 2257 C C . GLY A 1 292 ? 14.383 -2.126 2.391 1.00 72.06 292 GLY A C 1
ATOM 2258 O O . GLY A 1 292 ? 13.227 -2.538 2.444 1.00 72.06 292 GLY A O 1
ATOM 2259 N N . CYS A 1 293 ? 15.258 -2.408 3.344 1.00 78.38 293 CYS A N 1
ATOM 2260 C CA . CYS A 1 293 ? 14.885 -3.114 4.558 1.00 78.38 293 CYS A CA 1
ATOM 2261 C C . CYS A 1 293 ? 14.451 -2.107 5.604 1.00 78.38 293 CYS A C 1
ATOM 2263 O O . CYS A 1 293 ? 15.269 -1.281 6.017 1.00 78.38 293 CYS A O 1
ATOM 2265 N N . HIS A 1 294 ? 13.219 -2.230 6.082 1.00 85.25 294 HIS A N 1
ATOM 2266 C CA . HIS A 1 294 ? 12.769 -1.446 7.214 1.00 85.25 294 HIS A CA 1
ATOM 2267 C C . HIS A 1 294 ? 13.605 -1.774 8.444 1.00 85.25 294 HIS A C 1
ATOM 2269 O O . HIS A 1 294 ? 13.916 -2.939 8.713 1.00 85.25 294 HIS A O 1
ATOM 2275 N N . GLY A 1 295 ? 14.021 -0.735 9.156 1.00 83.50 295 GLY A N 1
ATOM 2276 C CA . GLY A 1 295 ? 14.941 -0.826 10.281 1.00 83.50 295 GLY A CA 1
ATOM 2277 C C . GLY A 1 295 ? 14.305 -0.371 11.587 1.00 83.50 295 GLY A C 1
ATOM 2278 O O . GLY A 1 295 ? 13.101 -0.465 11.794 1.00 83.50 295 GLY A O 1
ATOM 2279 N N . CYS A 1 296 ? 15.143 0.119 12.497 1.00 86.50 296 CYS A N 1
ATOM 2280 C CA . CYS A 1 296 ? 14.686 0.660 13.775 1.00 86.50 296 CYS A CA 1
ATOM 2281 C C . CYS A 1 296 ? 13.952 2.016 13.683 1.00 86.50 296 CYS A C 1
ATOM 2283 O O . CYS A 1 296 ? 13.105 2.255 14.545 1.00 86.50 296 CYS A O 1
ATOM 2285 N N . PRO A 1 297 ? 14.241 2.917 12.713 1.00 87.06 297 PRO A N 1
ATOM 2286 C CA . PRO A 1 297 ? 13.390 4.085 12.499 1.00 87.06 297 PRO A CA 1
ATOM 2287 C C . PRO A 1 297 ? 11.944 3.640 12.246 1.00 87.06 297 PRO A C 1
ATOM 2289 O O . PRO A 1 297 ? 11.747 2.713 11.460 1.00 87.06 297 PRO A O 1
ATOM 2292 N N . PRO A 1 298 ? 10.950 4.222 12.934 1.00 85.19 298 PRO A N 1
ATOM 2293 C CA . PRO A 1 298 ? 9.572 3.790 12.781 1.00 85.19 298 PRO A CA 1
ATOM 2294 C C . PRO A 1 298 ? 8.997 4.275 11.450 1.00 85.19 298 PRO A C 1
ATOM 2296 O O . PRO A 1 298 ? 9.239 5.410 11.054 1.00 85.19 298 PRO A O 1
ATOM 2299 N N . GLY A 1 299 ? 8.215 3.414 10.802 1.00 86.50 299 GLY A N 1
ATOM 2300 C CA . GLY A 1 299 ? 7.293 3.803 9.739 1.00 86.50 299 GLY A CA 1
ATOM 2301 C C . GLY A 1 299 ? 5.883 3.849 10.313 1.00 86.50 299 GLY A C 1
ATOM 2302 O O . GLY A 1 299 ? 5.563 3.058 11.204 1.00 86.50 299 GLY A O 1
ATOM 2303 N N . CYS A 1 300 ? 5.057 4.779 9.844 1.00 86.25 300 CYS A N 1
ATOM 2304 C CA . CYS A 1 300 ? 3.690 4.964 10.311 1.00 86.25 300 CYS A CA 1
ATOM 2305 C C . CYS A 1 300 ? 2.683 4.677 9.200 1.00 86.25 300 CYS A C 1
ATOM 2307 O O . CYS A 1 300 ? 2.932 4.965 8.032 1.00 86.25 300 CYS A O 1
ATOM 2309 N N . LEU A 1 301 ? 1.539 4.130 9.589 1.00 88.88 301 LEU A N 1
ATOM 2310 C CA . LEU A 1 301 ? 0.382 3.894 8.741 1.00 88.88 301 LEU A CA 1
ATOM 2311 C C . LEU A 1 301 ? -0.818 4.566 9.390 1.00 88.88 301 LEU A C 1
ATOM 2313 O O . LEU A 1 301 ? -1.046 4.382 10.586 1.00 88.88 301 LEU A O 1
ATOM 2317 N N . ASP A 1 302 ? -1.578 5.305 8.598 1.00 86.06 302 ASP A N 1
ATOM 2318 C CA . ASP A 1 302 ? -2.808 5.946 9.036 1.00 86.06 302 ASP A CA 1
ATOM 2319 C C . ASP A 1 302 ? -3.990 5.311 8.311 1.00 86.06 302 ASP A C 1
ATOM 2321 O O . ASP A 1 302 ? -3.955 5.121 7.097 1.00 86.06 302 ASP A O 1
ATOM 2325 N N . LEU A 1 303 ? -5.026 4.985 9.071 1.00 88.88 303 LEU A N 1
ATOM 2326 C CA . LEU A 1 303 ? -6.340 4.593 8.598 1.00 88.88 303 LEU A CA 1
ATOM 2327 C C . LEU A 1 303 ? -7.319 5.686 9.022 1.00 88.88 303 LEU A C 1
ATOM 2329 O O . LEU A 1 303 ? -7.770 5.725 10.169 1.00 88.88 303 LEU A O 1
ATOM 2333 N N . GLU A 1 304 ? -7.610 6.583 8.095 1.00 88.00 304 GLU A N 1
ATOM 2334 C CA . GLU A 1 304 ? -8.709 7.537 8.205 1.00 88.00 304 GLU A CA 1
ATOM 2335 C C . GLU A 1 304 ? -9.997 6.811 7.814 1.00 88.00 304 GLU A C 1
ATOM 2337 O O . GLU A 1 304 ? -9.992 6.006 6.878 1.00 88.00 304 GLU A O 1
ATOM 2342 N N . TRP A 1 305 ? -11.083 7.058 8.540 1.00 89.69 305 TRP A N 1
ATOM 2343 C CA . TRP A 1 305 ? -12.381 6.465 8.248 1.00 89.69 305 TRP A CA 1
ATOM 2344 C C . TRP A 1 305 ? -13.515 7.453 8.494 1.00 89.69 305 TRP A C 1
ATOM 2346 O O . TRP A 1 305 ? -13.439 8.284 9.400 1.00 89.69 305 TRP A O 1
ATOM 2356 N N . VAL A 1 306 ? -14.572 7.325 7.697 1.00 90.00 306 VAL A N 1
ATOM 2357 C CA . VAL A 1 306 ? -15.823 8.074 7.821 1.00 90.00 306 VAL A CA 1
ATOM 2358 C C . VAL A 1 306 ? -16.977 7.093 7.652 1.00 90.00 306 VAL A C 1
ATOM 2360 O O . VAL A 1 306 ? -16.982 6.278 6.731 1.00 90.00 306 VAL A O 1
ATOM 2363 N N . PHE A 1 307 ? -17.941 7.144 8.562 1.00 90.00 307 PHE A N 1
ATOM 2364 C CA . PHE A 1 307 ? -19.180 6.392 8.473 1.00 90.00 307 PHE A CA 1
ATOM 2365 C C . PHE A 1 307 ? -20.227 7.199 7.710 1.00 90.00 307 PHE A C 1
ATOM 2367 O O . PHE A 1 307 ? -20.433 8.381 7.991 1.00 90.00 307 PHE A O 1
ATOM 2374 N N . ASP A 1 308 ? -20.892 6.548 6.758 1.00 92.06 308 ASP A N 1
ATOM 2375 C CA . ASP A 1 308 ? -21.871 7.174 5.873 1.00 92.06 308 ASP A CA 1
ATOM 2376 C C . ASP A 1 308 ? -22.922 8.018 6.621 1.00 92.06 308 ASP A C 1
ATOM 2378 O O . ASP A 1 308 ? -23.380 7.682 7.713 1.00 92.06 308 ASP A O 1
ATOM 2382 N N . ASP A 1 309 ? -23.362 9.111 5.989 1.00 90.69 309 ASP A N 1
ATOM 2383 C CA . ASP A 1 309 ? -24.385 10.022 6.531 1.00 90.69 309 ASP A CA 1
ATOM 2384 C C . ASP A 1 309 ? -25.816 9.436 6.503 1.00 90.69 309 ASP A C 1
ATOM 2386 O O . ASP A 1 309 ? -26.715 9.952 7.176 1.00 90.69 309 ASP A O 1
ATOM 2390 N N . ASP A 1 310 ? -26.062 8.399 5.693 1.00 92.44 310 ASP A N 1
ATOM 2391 C CA . ASP A 1 310 ? -27.388 7.783 5.493 1.00 92.44 310 ASP A CA 1
ATOM 2392 C C . ASP A 1 310 ? -27.314 6.239 5.415 1.00 92.44 310 ASP A C 1
ATOM 2394 O O . ASP A 1 310 ? -27.698 5.644 4.401 1.00 92.44 310 ASP A O 1
ATOM 2398 N N . PRO A 1 311 ? -26.801 5.561 6.462 1.00 90.88 311 PRO A N 1
ATOM 2399 C CA . PRO A 1 311 ? -26.712 4.109 6.493 1.00 90.88 311 PRO A CA 1
ATOM 2400 C C . PRO A 1 311 ? -28.093 3.489 6.792 1.00 90.88 311 PRO A C 1
ATOM 2402 O O . PRO A 1 311 ? -28.959 4.127 7.404 1.00 90.88 311 PRO A O 1
ATOM 2405 N N . PRO A 1 312 ? -28.331 2.221 6.415 1.00 91.75 312 PRO A N 1
ATOM 2406 C CA . PRO A 1 312 ? -29.491 1.468 6.879 1.00 91.75 312 PRO A CA 1
ATOM 2407 C C . PRO A 1 312 ? -29.613 1.481 8.412 1.00 91.75 312 PRO A C 1
ATOM 2409 O O . PRO A 1 312 ? -28.643 1.216 9.117 1.00 91.75 312 PRO A O 1
ATOM 2412 N N . GLU A 1 313 ? -30.823 1.722 8.938 1.00 88.12 313 GLU A N 1
ATOM 2413 C CA . GLU A 1 313 ? -31.074 1.812 10.394 1.00 88.12 313 GLU A CA 1
ATOM 2414 C C . GLU A 1 313 ? -30.621 0.563 11.176 1.00 88.12 313 GLU A C 1
ATOM 2416 O O . GLU A 1 313 ? -30.355 0.652 12.370 1.00 88.12 313 GLU A O 1
ATOM 2421 N N . GLU A 1 314 ? -30.553 -0.597 10.519 1.00 87.94 314 GLU A N 1
ATOM 2422 C CA . GLU A 1 314 ? -30.130 -1.865 11.123 1.00 87.94 314 GLU A CA 1
ATOM 2423 C C . GLU A 1 314 ? -28.629 -1.946 11.429 1.00 87.94 314 GLU A C 1
ATOM 2425 O O . GLU A 1 314 ? -28.261 -2.723 12.301 1.00 87.94 314 GLU A O 1
ATOM 2430 N N . LEU A 1 315 ? -27.797 -1.108 10.798 1.00 86.06 315 LEU A N 1
ATOM 2431 C CA . LEU A 1 315 ? -26.344 -1.087 11.010 1.00 86.06 315 LEU A CA 1
ATOM 2432 C C . LEU A 1 315 ? -25.911 -0.243 12.221 1.00 86.06 315 LEU A C 1
ATOM 2434 O O . LEU A 1 315 ? -24.776 -0.352 12.669 1.00 86.06 315 LEU A O 1
ATOM 2438 N N . LEU A 1 316 ? -26.794 0.606 12.760 1.00 81.06 316 LEU A N 1
ATOM 2439 C CA . LEU A 1 316 ? -26.451 1.567 13.823 1.00 81.06 316 LEU A CA 1
ATOM 2440 C C . LEU A 1 316 ? -26.079 0.899 15.159 1.00 81.06 316 LEU A C 1
ATOM 2442 O O . LEU A 1 316 ? -25.379 1.489 15.977 1.00 81.06 316 LEU A O 1
ATOM 2446 N N . ASP A 1 317 ? -26.554 -0.329 15.377 1.00 82.88 317 ASP A N 1
ATOM 2447 C CA . ASP A 1 317 ? -26.253 -1.129 16.569 1.00 82.88 317 ASP A CA 1
ATOM 2448 C C . ASP A 1 317 ? -25.167 -2.195 16.303 1.00 82.88 317 ASP A C 1
ATOM 2450 O O . ASP A 1 317 ? -24.822 -2.965 17.207 1.00 82.88 317 ASP A O 1
ATOM 2454 N N . ASP A 1 318 ? -24.638 -2.270 15.077 1.00 87.38 318 ASP A N 1
ATOM 2455 C CA . ASP A 1 318 ? -23.651 -3.278 14.705 1.00 87.38 318 ASP A CA 1
ATOM 2456 C C . ASP A 1 318 ? -22.254 -2.929 15.229 1.00 87.38 318 ASP A C 1
ATOM 2458 O O . ASP A 1 318 ? -21.943 -1.822 15.678 1.00 87.38 318 ASP A O 1
ATOM 2462 N N . THR A 1 319 ? -21.385 -3.935 15.243 1.00 85.00 319 THR A N 1
ATOM 2463 C CA . THR A 1 319 ? -19.983 -3.762 15.610 1.00 85.00 319 THR A CA 1
ATOM 2464 C C . THR A 1 319 ? -19.116 -4.575 14.675 1.00 85.00 319 THR A C 1
ATOM 2466 O O . THR A 1 319 ? -19.361 -5.760 14.452 1.00 85.00 319 THR A O 1
ATOM 2469 N N . LEU A 1 320 ? -18.062 -3.938 14.182 1.00 88.19 320 LEU A N 1
ATOM 2470 C CA . LEU A 1 320 ? -17.078 -4.549 13.303 1.00 88.19 320 LEU A CA 1
ATOM 2471 C C . LEU A 1 320 ? -15.679 -4.359 13.891 1.00 88.19 320 LEU A C 1
ATOM 2473 O O . LEU A 1 320 ? -15.378 -3.315 14.467 1.00 88.19 320 LEU A O 1
ATOM 2477 N N . GLU A 1 321 ? -14.806 -5.354 13.756 1.00 88.25 321 GLU A N 1
ATOM 2478 C CA . GLU A 1 321 ? -13.384 -5.216 14.082 1.00 88.25 321 GLU A CA 1
ATOM 2479 C C . GLU A 1 321 ? -12.531 -5.475 12.839 1.00 88.25 321 GLU A C 1
ATOM 2481 O O . GLU A 1 321 ? -12.609 -6.539 12.222 1.00 88.25 321 GLU A O 1
ATOM 2486 N N . LEU A 1 322 ? -11.679 -4.510 12.503 1.00 90.88 322 LEU A N 1
ATOM 2487 C CA . LEU A 1 322 ? -10.592 -4.660 11.547 1.00 90.88 322 LEU A CA 1
ATOM 2488 C C . LEU A 1 322 ? -9.315 -5.052 12.289 1.00 90.88 322 LEU A C 1
ATOM 2490 O O . LEU A 1 322 ? -8.881 -4.346 13.193 1.00 90.88 322 LEU A O 1
ATOM 2494 N N . GLN A 1 323 ? -8.661 -6.124 11.856 1.00 91.25 323 GLN A N 1
ATOM 2495 C CA . GLN A 1 323 ? -7.313 -6.481 12.289 1.00 91.25 323 GLN A CA 1
ATOM 2496 C C . GLN A 1 323 ? -6.310 -6.249 11.161 1.00 91.25 323 GLN A C 1
ATOM 2498 O O . GLN A 1 323 ? -6.501 -6.748 10.054 1.00 91.25 323 GLN A O 1
ATOM 2503 N N . LEU A 1 324 ? -5.224 -5.542 11.458 1.00 90.94 324 LEU A N 1
ATOM 2504 C CA . LEU A 1 324 ? -4.014 -5.440 10.650 1.00 90.94 324 LEU A CA 1
ATOM 2505 C C . LEU A 1 324 ? -2.984 -6.431 11.212 1.00 90.94 324 LEU A C 1
ATOM 2507 O O . LEU A 1 324 ? -2.365 -6.165 12.241 1.00 90.94 324 LEU A O 1
ATOM 2511 N N . GLU A 1 325 ? -2.819 -7.585 10.568 1.00 90.50 325 GLU A N 1
ATOM 2512 C CA . GLU A 1 325 ? -1.768 -8.561 10.881 1.00 90.50 325 GLU A CA 1
ATOM 2513 C C . GLU A 1 325 ? -0.502 -8.211 10.098 1.00 90.50 325 GLU A C 1
ATOM 2515 O O . GLU A 1 325 ? -0.490 -8.182 8.868 1.00 90.50 325 GLU A O 1
ATOM 2520 N N . PHE A 1 326 ? 0.587 -7.994 10.814 1.00 89.44 326 PHE A N 1
ATOM 2521 C CA . PHE A 1 326 ? 1.899 -7.705 10.287 1.00 89.44 326 PHE A CA 1
ATOM 2522 C C . PHE A 1 326 ? 2.796 -8.935 10.336 1.00 89.44 326 PHE A C 1
ATOM 2524 O O . PHE A 1 326 ? 2.814 -9.699 11.300 1.00 89.44 326 PHE A O 1
ATOM 2531 N N . ARG A 1 327 ? 3.639 -9.091 9.320 1.00 88.12 327 ARG A N 1
ATOM 2532 C CA . ARG A 1 327 ? 4.747 -10.048 9.347 1.00 88.12 327 ARG A CA 1
ATOM 2533 C C . ARG A 1 327 ? 6.003 -9.407 8.826 1.00 88.12 327 ARG A C 1
ATOM 2535 O O . ARG A 1 327 ? 5.960 -8.662 7.860 1.00 88.12 327 ARG A O 1
ATOM 2542 N N . ALA A 1 328 ? 7.128 -9.755 9.436 1.00 85.50 328 ALA A N 1
ATOM 2543 C CA . ALA A 1 328 ? 8.431 -9.296 8.995 1.00 85.50 328 ALA A CA 1
ATOM 2544 C C . ALA A 1 328 ? 9.345 -10.466 8.624 1.00 85.50 328 ALA A C 1
ATOM 2546 O O . ALA A 1 328 ? 9.485 -11.425 9.389 1.00 85.50 328 ALA A O 1
ATOM 2547 N N . ILE A 1 329 ? 10.007 -10.359 7.470 1.00 82.00 329 ILE A N 1
ATOM 2548 C CA . ILE A 1 329 ? 10.994 -11.331 6.979 1.00 82.00 329 ILE A CA 1
ATOM 2549 C C . ILE A 1 329 ? 12.334 -10.627 6.810 1.00 82.00 329 ILE A C 1
ATOM 2551 O O . ILE A 1 329 ? 12.445 -9.560 6.208 1.00 82.00 329 ILE A O 1
ATOM 2555 N N . GLN A 1 330 ? 13.387 -11.253 7.329 1.00 78.19 330 GLN A N 1
ATOM 2556 C CA . GLN A 1 330 ? 14.732 -10.696 7.289 1.00 78.19 330 GLN A CA 1
ATOM 2557 C C . GLN A 1 330 ? 15.296 -10.610 5.868 1.00 78.19 330 GLN A C 1
ATOM 2559 O O . GLN A 1 330 ? 15.418 -11.616 5.169 1.00 78.19 330 GLN A O 1
ATOM 2564 N N . CYS A 1 331 ? 15.797 -9.431 5.506 1.00 74.44 331 CYS A N 1
ATOM 2565 C CA . CYS A 1 331 ? 16.363 -9.187 4.183 1.00 74.44 331 CYS A CA 1
ATOM 2566 C C . CYS A 1 331 ? 17.598 -10.024 3.839 1.00 74.44 331 CYS A C 1
ATOM 2568 O O . CYS A 1 331 ? 17.763 -10.454 2.704 1.00 74.44 331 CYS A O 1
ATOM 2570 N N . ARG A 1 332 ? 18.503 -10.273 4.800 1.00 67.06 332 ARG A N 1
ATOM 2571 C CA . ARG A 1 332 ? 19.821 -10.871 4.493 1.00 67.06 332 ARG A CA 1
ATOM 2572 C C . ARG A 1 332 ? 19.761 -12.304 3.938 1.00 67.06 332 ARG A C 1
ATOM 2574 O O . ARG A 1 332 ? 20.804 -12.833 3.558 1.00 67.06 332 ARG A O 1
ATOM 2581 N N . HIS A 1 333 ? 18.594 -12.951 3.982 1.00 57.94 333 HIS A N 1
ATOM 2582 C CA . HIS A 1 333 ? 18.414 -14.361 3.632 1.00 57.94 333 HIS A CA 1
ATOM 2583 C C . HIS A 1 333 ? 17.434 -14.610 2.473 1.00 57.94 333 HIS A C 1
ATOM 2585 O O . HIS A 1 333 ? 17.360 -15.750 2.019 1.00 57.94 333 HIS A O 1
ATOM 2591 N N . GLN A 1 334 ? 16.719 -13.593 1.975 1.00 57.84 334 GLN A N 1
ATOM 2592 C CA . GLN A 1 334 ? 15.822 -13.719 0.821 1.00 57.84 334 GLN A CA 1
ATOM 2593 C C . GLN A 1 334 ? 16.036 -12.544 -0.136 1.00 57.84 334 GLN A C 1
ATOM 2595 O O . GLN A 1 334 ? 15.818 -11.393 0.231 1.00 57.84 334 GLN A O 1
ATOM 2600 N N . THR A 1 335 ? 16.490 -12.841 -1.355 1.00 55.69 335 THR A N 1
ATOM 2601 C CA . THR A 1 335 ? 16.633 -11.849 -2.433 1.00 55.69 335 THR A CA 1
ATOM 2602 C C . THR A 1 335 ? 15.281 -11.443 -3.014 1.00 55.69 335 THR A C 1
ATOM 2604 O O . THR A 1 335 ? 15.138 -10.317 -3.473 1.00 55.69 335 THR A O 1
ATOM 2607 N N . GLU A 1 336 ? 14.288 -12.330 -2.934 1.00 59.00 336 GLU A N 1
ATOM 2608 C CA . GLU A 1 336 ? 12.914 -12.095 -3.375 1.00 59.00 336 GLU A CA 1
ATOM 2609 C C . GLU A 1 336 ? 11.978 -12.199 -2.158 1.00 59.00 336 GLU A C 1
ATOM 2611 O O . GLU A 1 336 ? 11.982 -13.234 -1.482 1.00 59.00 336 GLU A O 1
ATOM 2616 N N . PRO A 1 337 ? 11.220 -11.143 -1.818 1.00 63.09 337 PRO A N 1
ATOM 2617 C CA . PRO A 1 337 ? 10.216 -11.205 -0.766 1.00 63.09 337 PRO A CA 1
ATOM 2618 C C . PRO A 1 337 ? 9.078 -12.117 -1.200 1.00 63.09 337 PRO A C 1
ATOM 2620 O O . PRO A 1 337 ? 8.229 -11.689 -1.961 1.00 63.09 337 PRO A O 1
ATOM 2623 N N . ASN A 1 338 ? 9.034 -13.357 -0.726 1.00 71.94 338 ASN A N 1
ATOM 2624 C CA . ASN A 1 338 ? 7.814 -14.146 -0.877 1.00 71.94 338 ASN A CA 1
ATOM 2625 C C . ASN A 1 338 ? 6.792 -13.677 0.157 1.00 71.94 338 ASN A C 1
ATOM 2627 O O . ASN A 1 338 ? 7.144 -13.492 1.327 1.00 71.94 338 ASN A O 1
ATOM 2631 N N . ASN A 1 339 ? 5.541 -13.519 -0.267 1.00 77.25 339 ASN A N 1
ATOM 2632 C CA . ASN A 1 339 ? 4.438 -13.231 0.632 1.00 77.25 339 ASN A CA 1
ATOM 2633 C C . ASN A 1 339 ? 4.370 -14.311 1.738 1.00 77.25 339 ASN A C 1
ATOM 2635 O O . ASN A 1 339 ? 4.324 -15.505 1.442 1.00 77.25 339 ASN A O 1
ATOM 2639 N N . PRO A 1 340 ? 4.383 -13.935 3.031 1.00 79.81 340 PRO A N 1
ATOM 2640 C CA . PRO A 1 340 ? 4.410 -14.900 4.129 1.00 79.81 340 PRO A CA 1
ATOM 2641 C C . PRO A 1 340 ? 3.083 -15.650 4.338 1.00 79.81 340 PRO A C 1
ATOM 2643 O O . PRO A 1 340 ? 2.999 -16.475 5.258 1.00 79.81 340 PRO A O 1
ATOM 2646 N N . TRP A 1 341 ? 2.057 -15.353 3.539 1.00 80.00 341 TRP A N 1
ATOM 2647 C CA . TRP A 1 341 ? 0.750 -16.004 3.560 1.00 80.00 341 TRP A CA 1
ATOM 2648 C C . TRP A 1 341 ? 0.375 -16.706 2.240 1.00 80.00 341 TRP A C 1
ATOM 2650 O O . TRP A 1 341 ? -0.742 -17.227 2.181 1.00 80.00 341 TRP A O 1
ATOM 2660 N N . SER A 1 342 ? 1.263 -16.753 1.231 1.00 70.31 342 SER A N 1
ATOM 2661 C CA . SER A 1 342 ? 1.015 -17.467 -0.037 1.00 70.31 342 SER A CA 1
ATOM 2662 C C . SER A 1 342 ? 1.403 -18.947 -0.055 1.00 70.31 342 SER A C 1
ATOM 2664 O O . SER A 1 342 ? 2.201 -19.404 0.805 1.00 70.31 342 SER A O 1
#

Radius of gyration: 22.28 Å; chains: 1; bounding box: 57×50×69 Å

Secondary structure (DSSP, 8-state):
--------------EEEEEETTEEEE--TT---------------TTB---EEEEEEESSGGG--SPPPTTT-EE-SEEEEEEESPPTT-EEEEEEEEE-SSS-EEEEEEEEEESTTT--GGGSEEEEEEEETT-----TT-SEEEEEEEHHHHHHHHTT-EES-EEEEEEEEEETTTTEEEE--SS-------SS-EEEE--TTS--EEEEEEEEEE-TT--EEEEEEEEEESSPEEEEEEEE--STT--EEEEEEEEEEESEEEEE-PPBPTTSSSBPPEEEEEEEEE---B-SSPEEEEEEEEE-SS--GGGTT-EEEEEEEEEEEEGGG-SS---TT-